Protein AF-K2F5I8-F1 (afdb_monomer_lite)

Radius of gyration: 18.88 Å; chains: 1; bounding box: 51×55×50 Å

Foldseek 3Di:
DPPCDFAKWFFLLLLLLVLVVVCVVPNCCCVPPPVNVLSVQSNLVSVQVVLVCVVPVWGKTWGADPDPDFDRIWMWTWDADPPFGGTDTDIQTEHEDEDAPPDPDPDPLVCCCVPPQVPDQAQRYEYEYEYHDPDDDPDLVVLLVVVVVVVGNYNWYWYWYAPDPVRQWIWIFTNPDDTDIGIDGSVVSLPDFDDQRIKTWDCDPTNYIDIDRDDDTDRSRDPDPPPPPPDDD

Secondary structure (DSSP, 8-state):
----PPPEEEPHHHHHHHHHHHHHHHTTHHHH-GGGHHHHHHHHHHHHHHHHHHHH----EEEE--SSSS-SEEEE--EE-TTTSSEE--EEEEEEEEEETT-S---HHHHHIIIIITT--EEEEEEEEEEESS-PPPPHHHHHHHHHHT--SEEEEEEEEESSTTS-EEEEEEEESS-EEEEEEHHHHHH-----SEEEEEE-SSSSEEEEE-SS-----------------

pLDDT: mean 84.94, std 16.34, range [39.47, 98.44]

Sequence (233 aa):
MKDNLPEVLINPYTAIRLFARVFLSVGDSVLKDRRFKVTREAWIASMFLLAIKKHTDLDWYLSQELFDGSPDFNCYTFKRNEVMGGNDKPLLKLEVFEWRKEDSETDFLKALKKIKLDKIIDPEITLVCYIRRDASIPPVIKLNEEIIKMNPRVKDVWYLGSVSPDYKIWRVAQLFPNVLAIDIDYDEILSTREEHSFVYAYRGKSAGVEYEATGKSIILTPEFEIKSGDEQS

Structure (mmCIF, N/CA/C/O backbone):
data_AF-K2F5I8-F1
#
_entry.id   AF-K2F5I8-F1
#
loop_
_atom_site.group_PDB
_atom_site.id
_atom_site.type_symbol
_atom_site.label_atom_id
_atom_site.label_alt_id
_atom_site.label_comp_id
_atom_site.label_asym_id
_atom_site.label_entity_id
_atom_site.label_seq_id
_atom_site.pdbx_PDB_ins_code
_atom_site.Cartn_x
_atom_site.Cartn_y
_atom_site.Cartn_z
_atom_site.occupancy
_atom_site.B_iso_or_equiv
_atom_site.auth_seq_id
_atom_site.auth_comp_id
_atom_site.auth_asym_id
_atom_site.auth_atom_id
_atom_site.pdbx_PDB_model_num
ATOM 1 N N . MET A 1 1 ? 33.246 8.329 -3.666 1.00 44.00 1 MET A N 1
ATOM 2 C CA . MET A 1 1 ? 32.125 7.889 -4.520 1.00 44.00 1 MET A CA 1
ATOM 3 C C . MET A 1 1 ? 31.461 6.753 -3.770 1.00 44.00 1 MET A C 1
ATOM 5 O O . MET A 1 1 ? 32.169 5.813 -3.449 1.00 44.00 1 MET A O 1
ATOM 9 N N . LYS A 1 2 ? 30.196 6.890 -3.349 1.00 43.75 2 LYS A N 1
ATOM 10 C CA . LYS A 1 2 ? 29.458 5.739 -2.808 1.00 43.75 2 LYS A CA 1
ATOM 11 C C . LYS A 1 2 ? 29.322 4.756 -3.966 1.00 43.75 2 LYS A C 1
ATOM 13 O O . LYS A 1 2 ? 28.870 5.176 -5.029 1.00 43.75 2 LYS A O 1
ATOM 18 N N . ASP A 1 3 ? 29.768 3.521 -3.785 1.00 43.56 3 ASP A N 1
ATOM 19 C CA . ASP A 1 3 ? 29.509 2.465 -4.753 1.00 43.56 3 ASP A CA 1
ATOM 20 C C . ASP A 1 3 ? 27.989 2.381 -4.930 1.00 43.56 3 ASP A C 1
ATOM 22 O O . ASP A 1 3 ? 27.264 2.038 -3.995 1.00 43.56 3 ASP A O 1
ATOM 26 N N . ASN A 1 4 ? 27.498 2.805 -6.098 1.00 56.91 4 ASN A N 1
ATOM 27 C CA . ASN A 1 4 ? 26.098 2.665 -6.482 1.00 56.91 4 ASN A CA 1
ATOM 28 C C . ASN A 1 4 ? 25.859 1.176 -6.725 1.00 56.91 4 ASN A C 1
ATOM 30 O O . ASN A 1 4 ? 25.916 0.704 -7.861 1.00 56.91 4 ASN A O 1
ATOM 34 N N . LEU A 1 5 ? 25.659 0.426 -5.643 1.00 58.62 5 LEU A N 1
ATOM 35 C CA . LEU A 1 5 ? 25.152 -0.931 -5.738 1.00 58.62 5 LEU A CA 1
ATOM 36 C C . LEU A 1 5 ? 23.826 -0.883 -6.511 1.00 58.62 5 LEU A C 1
ATOM 38 O O . LEU A 1 5 ? 23.014 0.015 -6.262 1.00 58.62 5 LEU A O 1
ATOM 42 N N . PRO A 1 6 ? 23.617 -1.797 -7.470 1.00 68.62 6 PRO A N 1
ATOM 43 C CA . PRO A 1 6 ? 22.394 -1.816 -8.252 1.00 68.62 6 PRO A CA 1
ATOM 44 C C . PRO A 1 6 ? 21.200 -2.039 -7.322 1.00 68.62 6 PRO A C 1
ATOM 46 O O . PRO A 1 6 ? 21.195 -2.949 -6.491 1.00 68.62 6 PRO A O 1
ATOM 49 N N . GLU A 1 7 ? 20.199 -1.174 -7.456 1.00 81.81 7 GLU A N 1
ATOM 50 C CA . GLU A 1 7 ? 18.968 -1.253 -6.681 1.00 81.81 7 GLU A CA 1
ATOM 51 C C . GLU A 1 7 ? 18.197 -2.522 -7.080 1.00 81.81 7 GLU A C 1
ATOM 53 O O . GLU A 1 7 ? 17.826 -2.688 -8.245 1.00 81.81 7 GLU A O 1
ATOM 58 N N . VAL A 1 8 ? 17.978 -3.420 -6.113 1.00 85.50 8 VAL A N 1
ATOM 59 C CA . VAL A 1 8 ? 17.121 -4.601 -6.278 1.00 85.50 8 VAL A CA 1
ATOM 60 C C . VAL A 1 8 ? 15.689 -4.176 -6.008 1.00 85.50 8 VAL A C 1
ATOM 62 O O . VAL A 1 8 ? 15.367 -3.770 -4.892 1.00 85.50 8 VAL A O 1
ATOM 65 N N . LEU A 1 9 ? 14.819 -4.316 -7.001 1.00 91.56 9 LEU A N 1
ATOM 66 C CA . LEU A 1 9 ? 13.396 -4.067 -6.828 1.00 91.56 9 LEU A CA 1
ATOM 67 C C . LEU A 1 9 ? 12.654 -5.388 -6.666 1.00 91.56 9 LEU A C 1
ATOM 69 O O . LEU A 1 9 ? 12.931 -6.361 -7.366 1.00 91.56 9 LEU A O 1
ATOM 73 N N . ILE A 1 10 ? 11.702 -5.416 -5.744 1.00 92.56 10 ILE A N 1
ATOM 74 C CA . ILE A 1 10 ? 10.895 -6.583 -5.404 1.00 92.56 10 ILE A CA 1
ATOM 75 C C . ILE A 1 10 ? 9.576 -6.492 -6.155 1.00 92.56 10 ILE A C 1
ATOM 77 O O . ILE A 1 10 ? 8.960 -5.430 -6.226 1.00 92.56 10 ILE A O 1
ATOM 81 N N . ASN A 1 11 ? 9.120 -7.613 -6.693 1.00 93.00 11 ASN A N 1
ATOM 82 C CA . ASN A 1 11 ? 7.782 -7.704 -7.246 1.00 93.00 11 ASN A CA 1
ATOM 83 C C . ASN A 1 11 ? 6.717 -7.799 -6.117 1.00 93.00 11 ASN A C 1
ATOM 85 O O . ASN A 1 11 ? 6.903 -8.589 -5.185 1.00 93.00 11 ASN A O 1
ATOM 89 N N . PRO A 1 12 ? 5.589 -7.066 -6.176 1.00 95.31 12 PRO A N 1
ATOM 90 C CA . PRO A 1 12 ? 4.540 -7.113 -5.156 1.00 95.31 12 PRO A CA 1
ATOM 91 C C . PRO A 1 12 ? 4.028 -8.526 -4.829 1.00 95.31 12 PRO A C 1
ATOM 93 O O . PRO A 1 12 ? 3.851 -8.869 -3.657 1.00 95.31 12 PRO A O 1
ATOM 96 N N . TYR A 1 13 ? 3.864 -9.395 -5.832 1.00 92.81 13 TYR A N 1
ATOM 97 C CA . TYR A 1 13 ? 3.438 -10.779 -5.612 1.00 92.81 13 TYR A CA 1
ATOM 98 C C . TYR A 1 13 ? 4.448 -11.562 -4.760 1.00 92.81 13 TYR A C 1
ATOM 100 O O . TYR A 1 13 ? 4.056 -12.358 -3.905 1.00 92.81 13 TYR A O 1
ATOM 108 N N . THR A 1 14 ? 5.750 -11.315 -4.937 1.00 91.12 14 THR A N 1
ATOM 109 C CA . THR A 1 14 ? 6.816 -11.934 -4.130 1.00 91.12 14 THR A CA 1
ATOM 110 C C . THR A 1 14 ? 6.680 -11.578 -2.658 1.00 91.12 14 THR A C 1
ATOM 112 O O . THR A 1 14 ? 6.725 -12.464 -1.802 1.00 91.12 14 THR A O 1
ATOM 115 N N . ALA A 1 15 ? 6.493 -10.295 -2.349 1.00 93.50 15 ALA A N 1
ATOM 116 C CA . ALA A 1 15 ? 6.346 -9.832 -0.974 1.00 93.50 15 ALA A CA 1
ATOM 117 C C . ALA A 1 15 ? 5.080 -10.404 -0.314 1.00 93.50 15 ALA A C 1
ATOM 119 O O . ALA A 1 15 ? 5.131 -10.831 0.842 1.00 93.50 15 ALA A O 1
ATOM 120 N N . ILE A 1 16 ? 3.975 -10.507 -1.062 1.00 94.25 16 ILE A N 1
ATOM 121 C CA . ILE A 1 16 ? 2.728 -11.103 -0.565 1.00 94.25 16 ILE A CA 1
ATOM 122 C C . ILE A 1 16 ? 2.897 -12.595 -0.264 1.00 94.25 16 ILE A C 1
ATOM 124 O O . ILE A 1 16 ? 2.546 -13.049 0.827 1.00 94.25 16 ILE A O 1
ATOM 128 N N . ARG A 1 17 ? 3.503 -13.360 -1.178 1.00 90.81 17 ARG A N 1
ATOM 129 C CA . ARG A 1 17 ? 3.772 -14.794 -0.965 1.00 90.81 17 ARG A CA 1
ATOM 130 C C . ARG A 1 17 ? 4.740 -15.035 0.186 1.00 90.81 17 ARG A C 1
ATOM 132 O O . ARG A 1 17 ? 4.541 -15.963 0.970 1.00 90.81 17 ARG A O 1
ATOM 139 N N . LEU A 1 18 ? 5.770 -14.198 0.318 1.00 90.00 18 LEU A N 1
ATOM 140 C CA . LEU A 1 18 ? 6.701 -14.276 1.440 1.00 90.00 18 LEU A CA 1
ATOM 141 C C . LEU A 1 18 ? 5.968 -14.055 2.765 1.00 90.00 18 LEU A C 1
ATOM 143 O O . LEU A 1 18 ? 6.151 -14.839 3.694 1.00 90.00 18 LEU A O 1
ATOM 147 N N . PHE A 1 19 ? 5.106 -1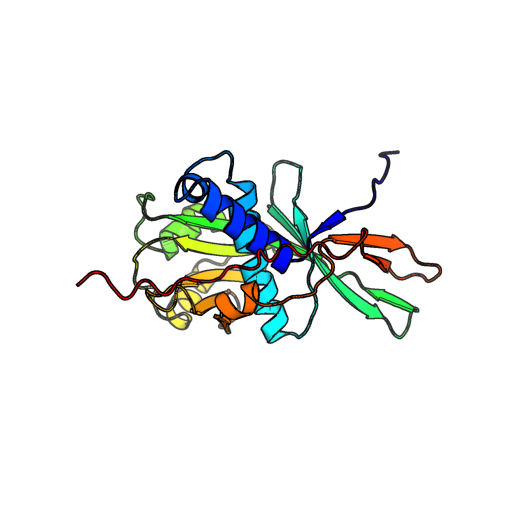3.040 2.841 1.00 93.75 19 PHE A N 1
ATOM 148 C CA . PHE A 1 19 ? 4.282 -12.805 4.022 1.00 93.75 19 PHE A CA 1
ATOM 149 C C . PHE A 1 19 ? 3.374 -14.000 4.335 1.00 93.75 19 PHE A C 1
ATOM 151 O O . PHE A 1 19 ? 3.380 -14.469 5.472 1.00 93.75 19 PHE A O 1
ATOM 158 N N . ALA A 1 20 ? 2.670 -14.552 3.339 1.00 92.19 20 ALA A N 1
ATOM 159 C CA . ALA A 1 20 ? 1.828 -15.736 3.516 1.00 92.19 20 ALA A CA 1
ATOM 160 C C . ALA A 1 20 ? 2.632 -16.936 4.052 1.00 92.19 20 ALA A C 1
ATOM 162 O O . ALA A 1 20 ? 2.229 -17.580 5.018 1.00 92.19 20 ALA A O 1
ATOM 163 N N . ARG A 1 21 ? 3.826 -17.193 3.504 1.00 90.38 21 ARG A N 1
ATOM 164 C CA . ARG A 1 21 ? 4.719 -18.259 3.982 1.00 90.38 21 ARG A CA 1
ATOM 165 C C . ARG A 1 21 ? 5.188 -18.036 5.418 1.00 90.38 21 ARG A C 1
ATOM 167 O O . ARG A 1 21 ? 5.236 -18.988 6.199 1.00 90.38 21 ARG A O 1
ATOM 174 N N . VAL A 1 22 ? 5.551 -16.805 5.773 1.00 92.56 22 VAL A N 1
ATOM 175 C CA . VAL A 1 22 ? 5.942 -16.468 7.147 1.00 92.56 22 VAL A CA 1
ATOM 176 C C . VAL A 1 22 ? 4.751 -16.669 8.079 1.00 92.56 22 VAL A C 1
ATOM 178 O O . VAL A 1 22 ? 4.908 -17.328 9.102 1.00 92.56 22 VAL A O 1
ATOM 181 N N . PHE A 1 23 ? 3.560 -16.198 7.701 1.00 92.31 23 PHE A N 1
ATOM 182 C CA . PHE A 1 23 ? 2.330 -16.403 8.466 1.00 92.31 23 PHE A CA 1
ATOM 183 C C . PHE A 1 23 ? 2.058 -17.893 8.706 1.00 92.31 23 PHE A C 1
ATOM 185 O O . PHE A 1 23 ? 1.856 -18.294 9.845 1.00 92.31 23 PHE A O 1
ATOM 192 N N . LEU A 1 24 ? 2.163 -18.741 7.681 1.00 91.06 24 LEU A N 1
ATOM 193 C CA . LEU A 1 24 ? 2.013 -20.195 7.832 1.00 91.06 24 LEU A CA 1
ATOM 194 C C . LEU A 1 24 ? 3.068 -20.824 8.758 1.00 91.06 24 LEU A C 1
ATOM 196 O O . LEU A 1 24 ? 2.813 -21.858 9.366 1.00 91.06 24 LEU A O 1
ATOM 200 N N . SER A 1 25 ? 4.250 -20.213 8.870 1.00 93.31 25 SER A N 1
ATOM 201 C CA . SER A 1 25 ? 5.364 -20.753 9.658 1.00 93.31 25 SER A CA 1
ATOM 202 C C . SER A 1 25 ? 5.331 -20.321 11.126 1.00 93.31 25 SER A C 1
ATOM 204 O O . SER A 1 25 ? 5.763 -21.078 11.991 1.00 93.31 25 SER A O 1
ATOM 206 N N . VAL A 1 26 ? 4.870 -19.098 11.421 1.00 95.06 26 VAL A N 1
ATOM 207 C CA . VAL A 1 26 ? 4.917 -18.513 12.780 1.00 95.06 26 VAL A CA 1
ATOM 208 C C . VAL A 1 26 ? 3.552 -18.071 13.326 1.00 95.06 26 VAL A C 1
ATOM 210 O O . VAL A 1 26 ? 3.472 -17.570 14.454 1.00 95.06 26 VAL A O 1
ATOM 213 N N . GLY A 1 27 ? 2.488 -18.232 12.538 1.00 93.75 27 GLY A N 1
ATOM 214 C CA . GLY A 1 27 ? 1.123 -17.818 12.852 1.00 93.75 27 GLY A CA 1
ATOM 215 C C . GLY A 1 27 ? 0.992 -16.317 13.111 1.00 93.75 27 GLY A C 1
ATOM 216 O O . GLY A 1 27 ? 1.755 -15.492 12.599 1.00 93.75 27 GLY A O 1
ATOM 217 N N . ASP A 1 28 ? 0.066 -15.969 14.005 1.00 92.62 28 ASP A N 1
ATOM 218 C CA . ASP A 1 28 ? -0.247 -14.594 14.424 1.00 92.62 28 ASP A CA 1
ATOM 219 C C . ASP A 1 28 ? 0.950 -13.798 14.963 1.00 92.62 28 ASP A C 1
ATOM 221 O O . ASP A 1 28 ? 0.894 -12.568 15.059 1.00 92.62 28 ASP A O 1
ATOM 225 N N . SER A 1 29 ? 2.055 -14.462 15.309 1.00 93.94 29 SER A N 1
ATOM 226 C CA . SER A 1 29 ? 3.289 -13.792 15.727 1.00 93.94 29 SER A CA 1
ATOM 227 C C . SER A 1 29 ? 3.793 -12.818 14.661 1.00 93.94 29 SER A C 1
ATOM 229 O O . SER A 1 29 ? 4.299 -11.749 15.011 1.00 93.94 29 SER A O 1
ATOM 231 N N . VAL A 1 30 ? 3.587 -13.124 13.370 1.00 94.25 30 VAL A N 1
ATOM 232 C CA . VAL A 1 30 ? 3.954 -12.223 12.263 1.00 94.25 30 VAL A CA 1
ATOM 233 C C . VAL A 1 30 ? 3.204 -10.894 12.331 1.00 94.25 30 VAL A C 1
ATOM 235 O O . VAL A 1 30 ? 3.732 -9.872 11.900 1.00 94.25 30 VAL A O 1
ATOM 238 N N . LEU A 1 31 ? 2.006 -10.878 12.924 1.00 92.81 31 LEU A N 1
ATOM 239 C CA . LEU A 1 31 ? 1.173 -9.687 13.071 1.00 92.81 31 LEU A CA 1
ATOM 240 C C . LEU A 1 31 ? 1.630 -8.798 14.237 1.00 92.81 31 LEU A C 1
ATOM 242 O O . LEU A 1 31 ? 1.449 -7.582 14.207 1.00 92.81 31 LEU A O 1
ATOM 246 N N . LYS A 1 32 ? 2.234 -9.373 15.278 1.00 92.38 32 LYS A N 1
ATOM 247 C CA . LYS A 1 32 ? 2.476 -8.667 16.549 1.00 92.38 32 LYS A CA 1
ATOM 248 C C . LYS A 1 32 ? 3.943 -8.324 16.778 1.00 92.38 32 LYS A C 1
ATOM 250 O O . LYS A 1 32 ? 4.252 -7.243 17.275 1.00 92.38 32 LYS A O 1
ATOM 255 N N . ASP A 1 33 ? 4.850 -9.220 16.410 1.00 94.19 33 ASP A N 1
ATOM 256 C CA . ASP A 1 33 ? 6.265 -9.082 16.741 1.00 94.19 33 ASP A CA 1
ATOM 257 C C . ASP A 1 33 ? 6.938 -7.991 15.886 1.00 94.19 33 ASP A C 1
ATOM 259 O O . ASP A 1 33 ? 6.750 -7.899 14.667 1.00 94.19 33 ASP A O 1
ATOM 263 N N . ARG A 1 34 ? 7.749 -7.144 16.531 1.00 93.12 34 ARG A N 1
ATOM 264 C CA . ARG A 1 34 ? 8.525 -6.079 15.883 1.00 93.12 34 ARG A CA 1
ATOM 265 C C . ARG A 1 34 ? 9.501 -6.627 14.840 1.00 93.12 34 ARG A C 1
ATOM 267 O O . ARG A 1 34 ? 9.760 -5.937 13.860 1.00 93.12 34 ARG A O 1
ATOM 274 N N . ARG A 1 35 ? 10.005 -7.854 15.008 1.00 94.88 35 ARG A N 1
ATOM 275 C CA . ARG A 1 35 ? 10.939 -8.488 14.059 1.00 94.88 35 ARG A CA 1
ATOM 276 C C . ARG A 1 35 ? 10.346 -8.666 12.659 1.00 94.88 35 ARG A C 1
ATOM 278 O O . ARG A 1 35 ? 11.087 -8.621 11.688 1.00 94.88 35 ARG A O 1
ATOM 285 N N . PHE A 1 36 ? 9.023 -8.796 12.549 1.00 95.31 36 PHE A N 1
ATOM 286 C CA . PHE A 1 36 ? 8.316 -8.929 11.269 1.00 95.31 36 PHE A CA 1
ATOM 287 C C . PHE A 1 36 ? 7.718 -7.610 10.761 1.00 95.31 36 PHE A C 1
ATOM 289 O O . PHE A 1 36 ? 6.925 -7.627 9.822 1.00 95.31 36 PHE A O 1
ATOM 296 N N . LYS A 1 37 ? 8.070 -6.465 11.370 1.00 93.88 37 LYS A N 1
ATOM 297 C CA . LYS A 1 37 ? 7.538 -5.144 10.992 1.00 93.88 37 LYS A CA 1
ATOM 298 C C . LYS A 1 37 ? 7.714 -4.879 9.493 1.00 93.88 37 LYS A C 1
ATOM 300 O O . LYS A 1 37 ? 6.726 -4.654 8.809 1.00 93.88 37 LYS A O 1
ATOM 305 N N . VAL A 1 38 ? 8.939 -5.021 8.989 1.00 93.94 38 VAL A N 1
ATOM 306 C CA . VAL A 1 38 ? 9.266 -4.800 7.572 1.00 93.94 38 VAL A CA 1
ATOM 307 C C . VAL A 1 38 ? 8.463 -5.721 6.653 1.00 93.94 38 VAL A C 1
ATOM 309 O O . VAL A 1 38 ? 7.939 -5.279 5.640 1.00 93.94 38 VAL A O 1
ATOM 312 N N . THR A 1 39 ? 8.313 -7.000 7.012 1.00 95.00 39 THR A N 1
ATOM 313 C CA . THR A 1 39 ? 7.532 -7.959 6.217 1.00 95.00 39 THR A CA 1
ATOM 314 C C . THR A 1 39 ? 6.056 -7.566 6.145 1.00 95.00 39 THR A C 1
ATOM 316 O O . THR A 1 39 ? 5.458 -7.662 5.077 1.00 95.00 39 THR A O 1
ATOM 319 N N . ARG A 1 40 ? 5.468 -7.091 7.254 1.00 96.25 40 ARG A N 1
ATOM 320 C CA . ARG A 1 40 ? 4.093 -6.563 7.258 1.00 96.25 40 ARG A CA 1
ATOM 321 C C . ARG A 1 40 ? 3.968 -5.328 6.382 1.00 96.25 40 ARG A C 1
ATOM 323 O O . ARG A 1 40 ? 3.056 -5.245 5.575 1.00 96.25 40 ARG A O 1
ATOM 330 N N . GLU A 1 41 ? 4.883 -4.385 6.536 1.00 96.81 41 GLU A N 1
ATOM 331 C CA . GLU A 1 41 ? 4.879 -3.125 5.796 1.00 96.81 41 GLU A CA 1
ATOM 332 C C . GLU A 1 41 ? 5.046 -3.359 4.287 1.00 96.81 41 GLU A C 1
ATOM 334 O O . GLU A 1 41 ? 4.287 -2.803 3.495 1.00 96.81 41 GLU A O 1
ATOM 339 N N . ALA A 1 42 ? 5.924 -4.285 3.891 1.00 97.00 42 ALA A N 1
ATOM 340 C CA . ALA A 1 42 ? 6.087 -4.704 2.501 1.00 97.00 42 ALA A CA 1
ATOM 341 C C . ALA A 1 42 ? 4.832 -5.398 1.948 1.00 97.00 42 ALA A C 1
ATOM 343 O O . ALA A 1 42 ? 4.481 -5.192 0.786 1.00 97.00 42 ALA A O 1
ATOM 344 N N . TRP A 1 43 ? 4.126 -6.188 2.766 1.00 97.19 43 TRP A N 1
ATOM 345 C CA . TRP A 1 43 ? 2.840 -6.779 2.386 1.00 97.19 43 TRP A CA 1
ATOM 346 C C . TRP A 1 43 ? 1.771 -5.702 2.149 1.00 97.19 43 TRP A C 1
ATOM 348 O O . TRP A 1 43 ? 1.119 -5.728 1.107 1.00 97.19 43 TRP A O 1
ATOM 358 N N . ILE A 1 44 ? 1.648 -4.708 3.041 1.00 97.94 44 ILE A N 1
ATOM 359 C CA . ILE A 1 44 ? 0.709 -3.578 2.881 1.00 97.94 44 ILE A CA 1
ATOM 360 C C . ILE A 1 44 ? 1.017 -2.813 1.589 1.00 97.94 44 ILE A C 1
ATOM 362 O O . ILE A 1 44 ? 0.118 -2.572 0.781 1.00 97.94 44 ILE A O 1
ATOM 366 N N . ALA A 1 45 ? 2.292 -2.470 1.379 1.00 98.31 45 ALA A N 1
ATOM 367 C CA . ALA A 1 45 ? 2.754 -1.782 0.181 1.00 98.31 45 ALA A CA 1
ATOM 368 C C . ALA A 1 45 ? 2.406 -2.566 -1.090 1.00 98.31 45 ALA A C 1
ATOM 370 O O . ALA A 1 45 ? 1.877 -2.013 -2.050 1.00 98.31 45 ALA A O 1
ATOM 371 N N . SER A 1 46 ? 2.637 -3.875 -1.072 1.00 97.75 46 SER A N 1
ATOM 372 C CA . SER A 1 46 ? 2.403 -4.743 -2.224 1.00 97.75 46 SER A CA 1
ATOM 373 C C . SER A 1 46 ? 0.923 -4.902 -2.553 1.00 97.75 46 SER A C 1
ATOM 375 O O . SER A 1 46 ? 0.551 -4.810 -3.719 1.00 97.75 46 SER A O 1
ATOM 377 N N . MET A 1 47 ? 0.065 -5.068 -1.543 1.00 97.94 47 MET A N 1
ATOM 378 C CA . MET A 1 47 ? -1.391 -5.104 -1.728 1.00 97.94 47 MET A CA 1
ATOM 379 C C . MET A 1 47 ? -1.900 -3.814 -2.381 1.00 97.94 47 MET A C 1
ATOM 381 O O . MET A 1 47 ? -2.700 -3.855 -3.316 1.00 97.94 47 MET A O 1
ATOM 385 N N . PHE A 1 48 ? -1.388 -2.666 -1.934 1.00 98.44 48 PHE A N 1
ATOM 386 C CA . PHE A 1 48 ? -1.691 -1.375 -2.542 1.00 98.44 48 PHE A CA 1
ATOM 387 C C . PHE A 1 48 ? -1.218 -1.295 -4.003 1.00 98.44 48 PHE A C 1
ATOM 389 O O . PHE A 1 48 ? -2.010 -0.952 -4.880 1.00 98.44 48 PHE A O 1
ATOM 396 N N . LEU A 1 49 ? 0.032 -1.667 -4.297 1.00 98.06 49 LEU A N 1
ATOM 397 C CA . LEU A 1 49 ? 0.569 -1.629 -5.663 1.00 98.06 49 LEU A CA 1
ATOM 398 C C . LEU A 1 49 ? -0.192 -2.549 -6.627 1.00 98.06 49 LEU A C 1
ATOM 400 O O . LEU A 1 49 ? -0.407 -2.166 -7.775 1.00 98.06 49 LEU A O 1
ATOM 404 N N . LEU A 1 50 ? -0.656 -3.718 -6.175 1.00 97.00 50 LEU A N 1
ATOM 405 C CA . LEU A 1 50 ? -1.492 -4.603 -6.994 1.00 97.00 50 LEU A CA 1
ATOM 406 C C . LEU A 1 50 ? -2.876 -4.016 -7.276 1.00 97.00 50 LEU A C 1
ATOM 408 O O . LEU A 1 50 ? -3.379 -4.151 -8.392 1.00 97.00 50 LEU A O 1
ATOM 412 N N . ALA A 1 51 ? -3.474 -3.307 -6.316 1.00 97.56 51 ALA A N 1
ATOM 413 C CA . ALA A 1 51 ? -4.697 -2.555 -6.580 1.00 97.56 51 ALA A CA 1
ATOM 414 C C . ALA A 1 51 ? -4.460 -1.462 -7.638 1.00 97.56 51 ALA A C 1
ATOM 416 O O . ALA A 1 51 ? -5.230 -1.346 -8.592 1.00 97.56 51 ALA A O 1
ATOM 417 N N . ILE A 1 52 ? -3.355 -0.714 -7.543 1.00 97.25 52 ILE A N 1
ATOM 418 C CA . ILE A 1 52 ? -2.994 0.290 -8.554 1.00 97.25 52 ILE A CA 1
ATOM 419 C C . ILE A 1 52 ? -2.719 -0.355 -9.919 1.00 97.25 52 ILE A C 1
ATOM 421 O O . ILE A 1 52 ? -3.188 0.175 -10.927 1.00 97.25 52 ILE A O 1
ATOM 425 N N . LYS A 1 53 ? -2.035 -1.506 -9.982 1.00 95.50 53 LYS A N 1
ATOM 426 C CA . LYS A 1 53 ? -1.863 -2.283 -11.222 1.00 95.50 53 LYS A CA 1
ATOM 427 C C . LYS A 1 53 ? -3.219 -2.629 -11.832 1.00 95.50 53 LYS A C 1
ATOM 429 O O . LYS A 1 53 ? -3.438 -2.332 -12.997 1.00 95.50 53 LYS A O 1
ATOM 434 N N . LYS A 1 54 ? -4.167 -3.145 -11.045 1.00 95.44 54 LYS A N 1
ATOM 435 C CA . LYS A 1 54 ? -5.526 -3.459 -11.521 1.00 95.44 54 LYS A CA 1
ATOM 436 C C . LYS A 1 54 ? -6.255 -2.243 -12.109 1.00 95.44 54 LYS A C 1
ATOM 438 O O . LYS A 1 54 ? -7.050 -2.397 -13.029 1.00 95.44 54 LYS A O 1
ATOM 443 N N . HIS A 1 55 ? -6.000 -1.043 -11.588 1.00 96.19 55 HIS A N 1
ATOM 444 C CA . HIS A 1 55 ? -6.615 0.191 -12.085 1.00 96.19 55 HIS A CA 1
ATOM 445 C C . HIS A 1 55 ? -5.894 0.807 -13.296 1.00 96.19 55 HIS A C 1
ATOM 447 O O . HIS A 1 55 ? -6.541 1.425 -14.138 1.00 96.19 55 HIS A O 1
ATOM 453 N N . THR A 1 56 ? -4.568 0.678 -13.372 1.00 95.25 56 THR A N 1
ATOM 454 C CA . THR A 1 56 ? -3.723 1.418 -14.331 1.00 95.25 56 THR A CA 1
ATOM 455 C C . THR A 1 56 ? -3.066 0.551 -15.400 1.00 95.25 56 THR A C 1
ATOM 457 O O . THR A 1 56 ? -2.504 1.097 -16.343 1.00 95.25 56 THR A O 1
ATOM 460 N N . ASP A 1 57 ? -3.116 -0.770 -15.237 1.00 93.88 57 ASP A N 1
ATOM 461 C CA . ASP A 1 57 ? -2.408 -1.783 -16.028 1.00 93.88 57 ASP A CA 1
ATOM 462 C C . ASP A 1 57 ? -0.877 -1.610 -16.064 1.00 93.88 57 ASP A C 1
ATOM 464 O O . ASP A 1 57 ? -0.186 -2.059 -16.973 1.00 93.88 57 ASP A O 1
ATOM 468 N N . LEU A 1 58 ? -0.315 -0.937 -15.056 1.00 92.62 58 LEU A N 1
ATOM 469 C CA . LEU A 1 58 ? 1.126 -0.727 -14.936 1.00 92.62 58 LEU A CA 1
ATOM 470 C C . LEU A 1 58 ? 1.748 -1.737 -13.981 1.00 92.62 58 LEU A C 1
ATOM 472 O O . LEU A 1 58 ? 1.250 -1.940 -12.873 1.00 92.62 58 LEU A O 1
ATOM 476 N N . ASP A 1 59 ? 2.885 -2.302 -14.379 1.00 92.75 59 ASP A N 1
ATOM 477 C CA . ASP A 1 59 ? 3.718 -3.094 -13.482 1.00 92.75 59 ASP A CA 1
ATOM 478 C C . ASP A 1 59 ? 4.441 -2.195 -12.485 1.00 92.75 59 ASP A C 1
ATOM 480 O O . ASP A 1 59 ? 4.994 -1.147 -12.844 1.00 92.75 59 ASP A O 1
ATOM 484 N N . TRP A 1 60 ? 4.450 -2.635 -11.231 1.00 95.12 60 TRP A N 1
ATOM 485 C CA . TRP A 1 60 ? 5.069 -1.933 -10.118 1.00 95.12 60 TRP A CA 1
ATOM 486 C C . TRP A 1 60 ? 6.065 -2.833 -9.412 1.00 95.12 60 TRP A C 1
ATOM 488 O O . TRP A 1 60 ? 5.849 -4.033 -9.274 1.00 95.12 60 TRP A O 1
ATOM 498 N N . TYR A 1 61 ? 7.129 -2.221 -8.911 1.00 95.38 61 TYR A N 1
ATOM 499 C CA . TYR A 1 61 ? 8.149 -2.872 -8.106 1.00 95.38 61 TYR A CA 1
ATOM 500 C C . TYR A 1 61 ? 8.489 -1.982 -6.915 1.00 95.38 61 TYR A C 1
ATOM 502 O O . TYR A 1 61 ? 8.406 -0.759 -7.022 1.00 95.38 61 TYR A O 1
ATOM 510 N N . LEU A 1 62 ? 8.872 -2.573 -5.787 1.00 95.31 62 LEU A N 1
ATOM 511 C CA . LEU A 1 62 ? 9.140 -1.848 -4.545 1.00 95.31 62 LEU A CA 1
ATOM 512 C C . LEU A 1 62 ? 10.554 -2.105 -4.022 1.00 95.31 62 LEU A C 1
ATOM 514 O O . LEU A 1 62 ? 11.086 -3.207 -4.136 1.00 95.31 62 LEU A O 1
ATOM 518 N N . SER A 1 63 ? 11.138 -1.080 -3.417 1.00 95.00 63 SER A N 1
ATOM 519 C CA . SER A 1 63 ? 12.408 -1.111 -2.698 1.00 95.00 63 SER A CA 1
ATOM 520 C C . SER A 1 63 ? 12.191 -0.503 -1.319 1.00 95.00 63 SER A C 1
ATOM 522 O O . SER A 1 63 ? 11.502 0.511 -1.192 1.00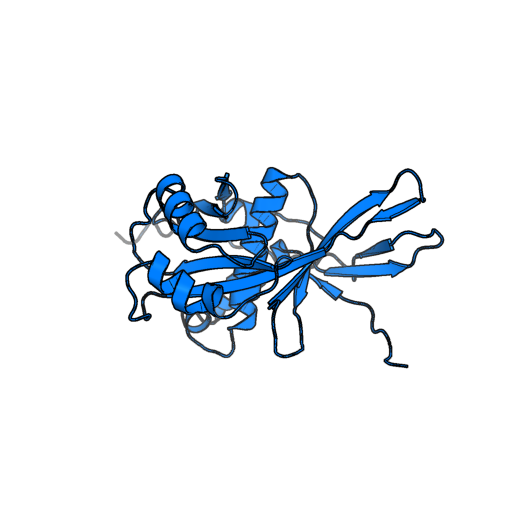 95.00 63 SER A O 1
ATOM 524 N N . GLN A 1 64 ? 12.731 -1.137 -0.282 1.00 93.12 64 GLN A N 1
ATOM 525 C CA . GLN A 1 64 ? 12.647 -0.607 1.074 1.00 93.12 64 GLN A CA 1
ATOM 526 C C . GLN A 1 64 ? 13.672 0.515 1.252 1.00 93.12 64 GLN A C 1
ATOM 528 O O . GLN A 1 64 ? 14.845 0.335 0.921 1.00 93.12 64 GLN A O 1
ATOM 533 N N . GLU A 1 65 ? 13.253 1.636 1.834 1.00 91.19 65 GLU A N 1
ATOM 534 C CA . GLU A 1 65 ? 14.195 2.665 2.265 1.00 91.19 65 GLU A CA 1
ATOM 535 C C . GLU A 1 65 ? 14.945 2.183 3.517 1.00 91.19 65 GLU A C 1
ATOM 537 O O . GLU A 1 65 ? 14.345 1.787 4.518 1.00 91.19 65 GLU A O 1
ATOM 542 N N . LEU A 1 66 ? 16.279 2.147 3.441 1.00 83.69 66 LEU A N 1
ATOM 543 C CA . LEU A 1 66 ? 17.121 1.611 4.520 1.00 83.69 66 LEU A CA 1
ATOM 544 C C . LEU A 1 66 ? 17.500 2.674 5.552 1.00 83.69 66 LEU A C 1
ATOM 546 O O . LEU A 1 66 ? 17.954 2.334 6.646 1.00 83.69 66 LEU A O 1
ATOM 550 N N . PHE A 1 67 ? 17.365 3.951 5.199 1.00 83.00 67 PHE A N 1
ATOM 551 C CA . PHE A 1 67 ? 17.633 5.053 6.112 1.00 83.00 67 PHE A CA 1
ATOM 552 C C . PHE A 1 67 ? 16.393 5.362 6.956 1.00 83.00 67 PHE A C 1
ATOM 554 O O . PHE A 1 67 ? 15.277 5.372 6.448 1.00 83.00 67 PHE A O 1
ATOM 561 N N . ASP A 1 68 ? 16.597 5.642 8.247 1.00 75.44 68 ASP A N 1
ATOM 562 C CA . ASP A 1 68 ? 15.512 6.057 9.141 1.00 75.44 68 ASP A CA 1
ATOM 563 C C . ASP A 1 68 ? 14.860 7.347 8.611 1.00 75.44 68 ASP A C 1
ATOM 565 O O . ASP A 1 68 ? 15.498 8.402 8.549 1.00 75.44 68 ASP A O 1
ATOM 569 N N . GLY A 1 69 ? 13.582 7.267 8.239 1.00 82.75 69 GLY A N 1
ATOM 5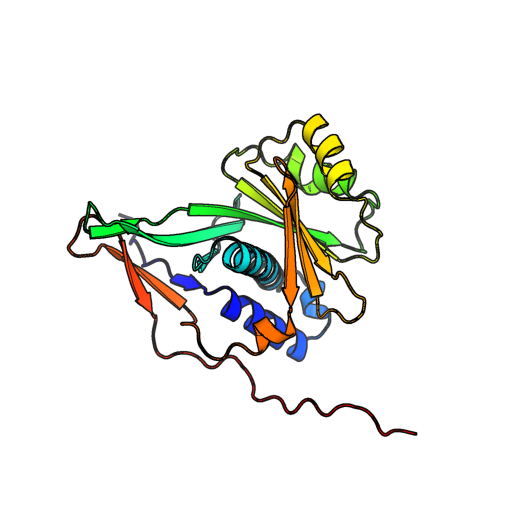70 C CA . GLY A 1 69 ? 12.825 8.392 7.700 1.00 82.75 69 GLY A CA 1
ATOM 571 C C . GLY A 1 69 ? 11.601 7.951 6.903 1.00 82.75 69 GLY A C 1
ATOM 572 O O . GLY A 1 69 ? 11.250 6.777 6.896 1.00 82.75 69 GLY A O 1
ATOM 573 N N . SER A 1 70 ? 10.964 8.922 6.250 1.00 86.75 70 SER A N 1
ATOM 574 C CA . SER A 1 70 ? 9.906 8.690 5.265 1.00 86.75 70 SER A CA 1
ATOM 575 C C . SER A 1 70 ? 10.461 8.942 3.857 1.00 86.75 70 SER A C 1
ATOM 577 O O . SER A 1 70 ? 11.226 9.900 3.682 1.00 86.75 70 SER A O 1
ATOM 579 N N . PRO A 1 71 ? 10.069 8.157 2.838 1.00 93.62 71 PRO A N 1
ATOM 580 C CA . PRO A 1 71 ? 9.065 7.084 2.873 1.00 93.62 71 PRO A CA 1
ATOM 581 C C . PRO A 1 71 ? 9.606 5.746 3.404 1.00 93.62 71 PRO A C 1
ATOM 583 O O . PRO A 1 71 ? 10.808 5.513 3.367 1.00 93.62 71 PRO A O 1
ATOM 586 N N . ASP A 1 72 ? 8.713 4.830 3.791 1.00 94.81 72 ASP A N 1
ATOM 587 C CA . ASP A 1 72 ? 9.072 3.431 4.078 1.00 94.81 72 ASP A CA 1
ATOM 588 C C . ASP A 1 72 ? 9.528 2.675 2.805 1.00 94.81 72 ASP A C 1
ATOM 590 O O . ASP A 1 72 ? 10.425 1.827 2.857 1.00 94.81 72 ASP A O 1
ATOM 594 N N . PHE A 1 73 ? 8.916 2.973 1.647 1.00 96.81 73 PHE A N 1
ATOM 595 C CA . PHE A 1 73 ? 9.234 2.337 0.362 1.00 96.81 73 PHE A CA 1
ATOM 596 C C . PHE A 1 73 ? 9.315 3.328 -0.799 1.00 96.81 73 PHE A C 1
ATOM 598 O O . PHE A 1 73 ? 8.478 4.220 -0.955 1.00 96.81 73 PHE A O 1
ATOM 605 N N . ASN A 1 74 ? 10.264 3.075 -1.697 1.00 96.38 74 ASN A N 1
ATOM 606 C CA . ASN A 1 74 ? 10.301 3.655 -3.032 1.00 96.38 74 ASN A CA 1
ATOM 607 C C . ASN A 1 74 ? 9.729 2.642 -4.027 1.00 96.38 74 ASN A C 1
ATOM 609 O O . ASN A 1 74 ? 10.221 1.518 -4.139 1.00 96.38 74 ASN A O 1
ATOM 613 N N . CYS A 1 75 ? 8.675 3.030 -4.739 1.00 96.75 75 CYS A N 1
ATOM 614 C CA . CYS A 1 75 ? 7.982 2.168 -5.689 1.00 96.75 75 CYS A CA 1
ATOM 615 C C . CYS A 1 75 ? 8.148 2.712 -7.106 1.00 96.75 75 CYS A C 1
ATOM 617 O O . CYS A 1 75 ? 8.000 3.910 -7.340 1.00 96.75 75 CYS A O 1
ATOM 619 N N . TYR A 1 76 ? 8.427 1.837 -8.062 1.00 95.62 76 TYR A N 1
ATOM 620 C CA . TYR A 1 76 ? 8.733 2.219 -9.432 1.00 95.62 76 TYR A CA 1
ATOM 621 C C . 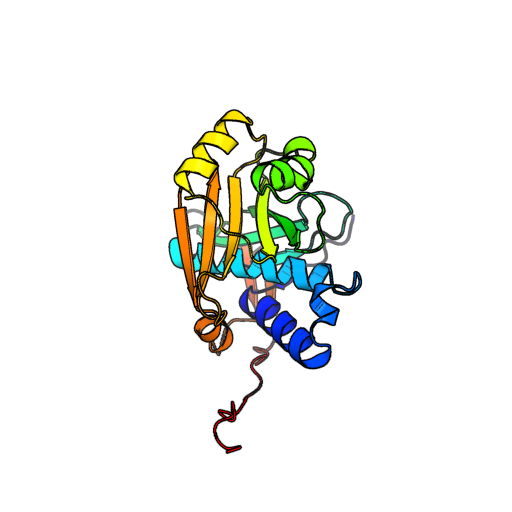TYR A 1 76 ? 7.882 1.453 -10.428 1.00 95.62 76 TYR A C 1
ATOM 623 O O . TYR A 1 76 ? 7.610 0.268 -10.249 1.00 95.62 76 TYR A O 1
ATOM 631 N N . THR A 1 77 ? 7.532 2.134 -11.511 1.00 93.75 77 THR A N 1
ATOM 632 C CA . THR A 1 77 ? 7.029 1.520 -12.740 1.00 93.75 77 THR A CA 1
ATOM 633 C C . THR A 1 77 ? 8.005 1.816 -13.875 1.00 93.75 77 THR A C 1
ATOM 635 O O . THR A 1 77 ? 8.799 2.754 -13.778 1.00 93.75 77 THR A O 1
ATOM 638 N N . PHE A 1 78 ? 7.963 1.027 -14.943 1.00 90.19 78 PHE A N 1
ATOM 639 C CA . PHE A 1 78 ? 8.804 1.218 -16.121 1.00 90.19 78 PHE A CA 1
ATOM 640 C C . PHE A 1 78 ? 7.905 1.440 -17.329 1.00 90.19 78 PHE A C 1
ATOM 642 O O . PHE A 1 78 ? 7.263 0.514 -17.816 1.00 90.19 78 PHE A O 1
ATOM 649 N N . LYS A 1 79 ? 7.831 2.688 -17.795 1.00 88.44 79 LYS A N 1
ATOM 650 C CA . LYS A 1 79 ? 7.015 3.056 -18.956 1.00 88.44 79 LYS A CA 1
ATOM 651 C C . LYS A 1 79 ? 7.914 3.272 -20.151 1.00 88.44 79 LYS A C 1
ATOM 653 O O . LYS A 1 79 ? 8.821 4.094 -20.081 1.00 88.44 79 LYS A O 1
ATOM 658 N N . ARG A 1 80 ? 7.658 2.577 -21.255 1.00 83.94 80 ARG A N 1
ATOM 659 C CA . ARG A 1 80 ? 8.451 2.757 -22.471 1.00 83.94 80 ARG A CA 1
ATOM 660 C C . ARG A 1 80 ? 8.365 4.206 -22.954 1.00 83.94 80 ARG A C 1
ATOM 662 O O . ARG A 1 80 ? 7.273 4.723 -23.171 1.00 83.94 80 ARG A O 1
ATOM 669 N N . ASN A 1 81 ? 9.519 4.838 -23.149 1.00 83.12 81 ASN A N 1
ATOM 670 C CA . ASN A 1 81 ? 9.617 6.177 -23.714 1.00 83.12 81 ASN A CA 1
ATOM 671 C C . ASN A 1 81 ? 9.878 6.058 -25.221 1.00 83.12 81 ASN A C 1
ATOM 673 O O . ASN A 1 81 ? 10.994 5.763 -25.656 1.00 83.12 81 ASN A O 1
ATOM 677 N N . GLU A 1 82 ? 8.833 6.255 -26.027 1.00 83.94 82 GLU A N 1
ATOM 678 C CA . GLU A 1 82 ? 8.908 6.099 -27.487 1.00 83.94 82 GLU A CA 1
ATOM 679 C C . GLU A 1 82 ? 9.800 7.150 -28.165 1.00 83.94 82 GLU A C 1
ATOM 681 O O . GLU A 1 82 ? 10.335 6.892 -29.240 1.00 83.94 82 GLU A O 1
ATOM 686 N N . VAL A 1 83 ? 10.003 8.310 -27.530 1.00 78.81 83 VAL A N 1
ATOM 687 C CA . VAL A 1 83 ? 10.761 9.434 -28.102 1.00 78.81 83 VAL A CA 1
ATOM 688 C C . VAL A 1 83 ? 12.264 9.283 -27.860 1.00 78.81 83 VAL A C 1
ATOM 690 O O . VAL A 1 83 ? 13.061 9.519 -28.764 1.00 78.81 83 VAL A O 1
ATOM 693 N N . MET A 1 84 ? 12.669 8.900 -26.646 1.00 71.06 84 MET A N 1
ATOM 694 C CA . MET A 1 84 ? 14.085 8.837 -26.246 1.00 71.06 84 MET A CA 1
ATOM 695 C C . MET A 1 84 ? 14.705 7.436 -26.363 1.00 71.06 84 MET A C 1
ATOM 697 O O . MET A 1 84 ? 15.931 7.301 -26.304 1.00 71.06 84 MET A O 1
ATOM 701 N N . GLY A 1 85 ? 13.875 6.398 -26.514 1.00 73.88 85 GLY A N 1
ATOM 702 C CA . GLY A 1 85 ? 14.283 5.007 -26.321 1.00 73.88 85 GLY A CA 1
ATOM 703 C C . GLY A 1 85 ? 14.505 4.662 -24.838 1.00 73.88 85 GLY A C 1
ATOM 704 O O . GLY A 1 85 ? 14.877 5.511 -24.026 1.00 73.88 85 GLY A O 1
ATOM 705 N N . GLY A 1 86 ? 14.280 3.397 -24.472 1.00 79.25 86 GLY A N 1
ATOM 706 C CA . GLY A 1 86 ? 14.327 2.919 -23.082 1.00 79.25 86 GLY A CA 1
ATOM 707 C C . GLY A 1 86 ? 13.017 3.152 -22.317 1.00 79.25 86 GLY A C 1
ATOM 708 O O . GLY A 1 86 ? 11.960 3.312 -22.932 1.00 79.25 86 GLY A O 1
ATOM 709 N N . ASN A 1 87 ? 13.080 3.149 -20.980 1.00 81.88 87 ASN A N 1
ATOM 710 C CA . ASN A 1 87 ? 11.921 3.386 -20.116 1.00 81.88 87 ASN A CA 1
ATOM 711 C C . ASN A 1 87 ? 12.105 4.615 -19.216 1.00 81.88 87 ASN A C 1
ATOM 713 O O . ASN A 1 87 ? 13.184 4.837 -18.657 1.00 81.88 87 ASN A O 1
ATOM 717 N N . ASP A 1 88 ? 11.018 5.358 -19.024 1.00 86.56 88 ASP A N 1
ATOM 718 C CA . ASP A 1 88 ? 10.839 6.251 -17.889 1.00 86.56 88 ASP A CA 1
ATOM 719 C C . ASP A 1 88 ? 10.671 5.404 -16.622 1.00 86.56 88 ASP A C 1
ATOM 721 O O . ASP A 1 88 ? 9.980 4.380 -16.633 1.00 86.56 88 ASP A O 1
ATOM 725 N N . LYS A 1 89 ? 11.258 5.866 -15.512 1.00 89.44 89 LYS A N 1
ATOM 726 C CA . LYS A 1 89 ? 11.152 5.240 -14.185 1.00 89.44 89 LYS A CA 1
ATOM 727 C C . LYS A 1 89 ? 10.404 6.168 -13.209 1.00 89.44 89 LYS A C 1
ATOM 729 O O . LYS A 1 89 ? 11.051 6.766 -12.346 1.00 89.44 89 LYS A O 1
ATOM 734 N N . PRO A 1 90 ? 9.074 6.373 -13.348 1.00 93.38 90 PRO A N 1
ATOM 735 C CA . PRO A 1 90 ? 8.310 7.148 -12.375 1.00 93.38 90 PRO A CA 1
ATOM 736 C C . PRO A 1 90 ? 8.444 6.565 -10.966 1.00 93.38 90 PRO A C 1
ATOM 738 O O . PRO A 1 90 ? 8.331 5.352 -10.783 1.00 93.38 90 PRO A O 1
ATOM 741 N N . LEU A 1 91 ? 8.662 7.445 -9.989 1.00 95.38 91 LEU A N 1
ATOM 742 C CA . LEU A 1 91 ? 8.756 7.113 -8.569 1.00 95.38 91 LEU A CA 1
ATOM 743 C C . LEU A 1 91 ? 7.432 7.418 -7.861 1.00 95.38 91 LEU A C 1
ATOM 745 O O . LEU A 1 91 ? 6.853 8.490 -8.028 1.00 95.38 91 LEU A O 1
ATOM 749 N N . LEU A 1 92 ? 7.008 6.488 -7.016 1.00 97.19 92 LEU A N 1
ATOM 750 C CA . LEU A 1 92 ? 5.961 6.650 -6.022 1.00 97.19 92 LEU A CA 1
ATOM 751 C C . LEU A 1 92 ? 6.569 6.408 -4.637 1.00 97.19 92 LEU A C 1
ATOM 753 O O . LEU A 1 92 ? 7.031 5.306 -4.343 1.00 97.19 92 LEU A O 1
ATOM 757 N N . LYS A 1 93 ? 6.580 7.442 -3.795 1.00 97.44 93 LYS A N 1
ATOM 758 C CA . LYS A 1 93 ? 7.043 7.347 -2.409 1.00 97.44 93 LYS A CA 1
ATOM 759 C C . LYS A 1 93 ? 5.897 6.880 -1.525 1.00 97.44 93 LYS A C 1
ATOM 761 O O . LYS A 1 93 ? 4.864 7.548 -1.465 1.00 97.44 93 LYS A O 1
ATOM 766 N N . LEU A 1 94 ? 6.080 5.757 -0.845 1.00 97.81 94 LEU A N 1
ATOM 767 C CA . LEU A 1 94 ? 5.028 5.114 -0.077 1.00 97.81 94 LEU A CA 1
ATOM 768 C C . LEU A 1 94 ? 5.377 5.058 1.402 1.00 97.81 94 LEU A C 1
ATOM 770 O O . LEU A 1 94 ? 6.386 4.481 1.795 1.00 97.81 94 LEU A O 1
ATOM 774 N N . GLU A 1 95 ? 4.489 5.596 2.219 1.00 97.31 95 GLU A N 1
ATOM 775 C CA . GLU A 1 95 ? 4.541 5.452 3.662 1.00 97.31 95 GLU A CA 1
ATOM 776 C C . GLU A 1 95 ? 3.354 4.604 4.119 1.00 97.31 95 GLU A C 1
ATOM 778 O O . GLU A 1 95 ? 2.191 4.907 3.829 1.00 97.31 95 GLU A O 1
ATOM 783 N N . VAL A 1 96 ? 3.642 3.546 4.866 1.00 96.75 96 VAL A N 1
ATOM 784 C CA . VAL A 1 96 ? 2.646 2.577 5.309 1.00 96.75 96 VAL A CA 1
ATOM 785 C C . VAL A 1 96 ? 2.520 2.581 6.827 1.00 96.75 96 VAL A C 1
ATOM 787 O O . VAL A 1 96 ? 3.430 2.929 7.580 1.00 96.75 96 VAL A O 1
ATOM 790 N N . PHE A 1 97 ? 1.341 2.225 7.318 1.00 95.38 97 PHE A N 1
ATOM 791 C CA . PHE A 1 97 ? 1.125 2.008 8.743 1.00 95.38 97 PHE A CA 1
ATOM 792 C C . PHE A 1 97 ? -0.099 1.147 8.994 1.00 95.38 97 PHE A C 1
ATOM 794 O O . PHE A 1 97 ? -0.936 0.942 8.122 1.00 95.38 97 PHE A O 1
ATOM 801 N N . GLU A 1 98 ? -0.212 0.664 10.223 1.00 95.31 98 GLU A N 1
ATOM 802 C CA . GLU A 1 98 ? -1.336 -0.144 10.672 1.00 95.31 98 GLU A CA 1
ATOM 803 C C . GLU A 1 98 ? -2.181 0.659 11.665 1.00 95.31 98 GLU A C 1
ATOM 805 O O . GLU A 1 98 ? -1.634 1.313 12.553 1.00 95.31 98 GLU A O 1
ATOM 810 N N . TRP A 1 99 ? -3.504 0.560 11.546 1.00 94.88 99 TRP A N 1
ATOM 811 C CA . TRP A 1 99 ? -4.440 0.909 12.609 1.00 94.88 99 TRP A CA 1
ATOM 812 C C . TRP A 1 99 ? -4.959 -0.380 13.239 1.00 94.88 99 TRP A C 1
ATOM 814 O O . TRP A 1 99 ? -5.747 -1.120 12.642 1.00 94.88 99 TRP A O 1
ATOM 824 N N . ARG A 1 100 ? -4.442 -0.693 14.424 1.00 92.88 100 ARG A N 1
ATOM 825 C CA . ARG A 1 100 ? -4.540 -2.015 15.036 1.00 92.88 100 ARG A CA 1
ATOM 826 C C . ARG A 1 100 ? -5.654 -2.072 16.075 1.00 92.88 100 ARG A C 1
ATOM 828 O O . ARG A 1 100 ? -6.022 -1.067 16.678 1.00 92.88 100 ARG A O 1
ATOM 835 N N . LYS A 1 101 ? -6.152 -3.280 16.343 1.00 90.56 101 LYS A N 1
ATOM 836 C CA . LYS A 1 101 ? -7.109 -3.549 17.429 1.00 90.56 101 LYS A CA 1
ATOM 837 C C . LYS A 1 101 ? -6.568 -3.158 18.807 1.00 90.56 101 LYS A C 1
ATOM 839 O O . LYS A 1 101 ? -7.350 -2.812 19.684 1.00 90.56 101 LYS A O 1
ATOM 844 N N . GLU A 1 102 ? -5.251 -3.215 18.992 1.00 89.88 102 GLU A N 1
ATOM 845 C CA . GLU A 1 102 ? -4.584 -2.845 20.241 1.00 89.88 102 GLU A CA 1
ATOM 846 C C . GLU A 1 102 ? -4.449 -1.322 20.447 1.00 89.88 102 GLU A C 1
ATOM 848 O O . GLU A 1 102 ? -4.104 -0.889 21.548 1.00 89.88 102 GLU A O 1
ATOM 853 N N . ASP A 1 103 ? -4.715 -0.502 19.424 1.00 89.62 103 ASP A N 1
ATOM 854 C CA . ASP A 1 103 ? -4.604 0.952 19.537 1.00 89.62 103 ASP A CA 1
ATOM 855 C C . ASP A 1 103 ? -5.760 1.536 20.361 1.00 89.62 103 ASP A C 1
ATOM 857 O O . ASP A 1 103 ? -6.935 1.237 20.139 1.00 89.62 103 ASP A O 1
ATOM 861 N N . SER A 1 104 ? -5.431 2.442 21.287 1.00 90.75 104 SER A N 1
ATOM 862 C CA . SER A 1 104 ? -6.419 3.077 22.171 1.00 90.75 104 SER A CA 1
ATOM 863 C C . SER A 1 104 ? -7.400 3.993 21.433 1.00 90.75 104 SER A C 1
ATOM 865 O O . SER A 1 104 ? -8.485 4.268 21.934 1.00 90.75 104 SER A O 1
ATOM 867 N N . GLU A 1 105 ? -6.998 4.525 20.275 1.00 92.69 1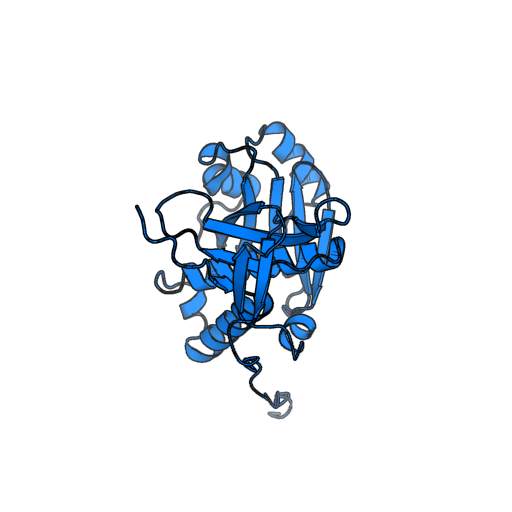05 GLU A N 1
ATOM 868 C CA . GLU A 1 105 ? -7.845 5.392 19.459 1.00 92.69 105 GLU A CA 1
ATOM 869 C C . GLU A 1 105 ? -8.768 4.540 18.584 1.00 92.69 105 GLU A C 1
ATOM 871 O O . GLU A 1 105 ? -8.324 3.738 17.755 1.00 92.69 105 GLU A O 1
ATOM 876 N N . THR A 1 106 ? -10.071 4.703 18.799 1.00 90.56 106 THR A N 1
ATOM 877 C CA . THR A 1 106 ? -11.118 3.916 18.133 1.00 90.56 106 THR A CA 1
ATOM 878 C C . THR A 1 106 ? -11.767 4.646 16.969 1.00 90.56 106 THR A C 1
ATOM 880 O O . THR A 1 106 ? -12.418 4.007 16.146 1.00 90.56 106 THR A O 1
ATOM 883 N N . ASP A 1 107 ? -11.528 5.950 16.852 1.00 92.88 107 ASP A N 1
ATOM 884 C CA . ASP A 1 107 ? -11.920 6.748 15.702 1.00 92.88 107 ASP A CA 1
ATOM 885 C C . ASP A 1 107 ? -10.817 6.714 14.632 1.00 92.88 107 ASP A C 1
ATOM 887 O O . ASP A 1 107 ? -9.673 7.109 14.874 1.00 92.88 107 ASP A O 1
ATOM 891 N N . PHE A 1 108 ? -11.165 6.241 13.434 1.00 93.44 108 PHE A N 1
ATOM 892 C CA . PHE A 1 108 ? -10.226 6.105 12.320 1.00 93.44 108 PHE A CA 1
ATOM 893 C C . PHE A 1 108 ? -9.561 7.432 11.936 1.00 93.44 108 PHE A C 1
ATOM 895 O O . PHE A 1 108 ? -8.353 7.479 11.713 1.00 93.44 108 PHE A O 1
ATOM 902 N N . LEU A 1 109 ? -10.333 8.517 11.873 1.00 93.88 109 LEU A N 1
ATOM 903 C CA . LEU A 1 109 ? -9.848 9.825 11.445 1.00 93.88 109 LEU A CA 1
ATOM 904 C C . LEU A 1 109 ? -8.898 10.423 12.483 1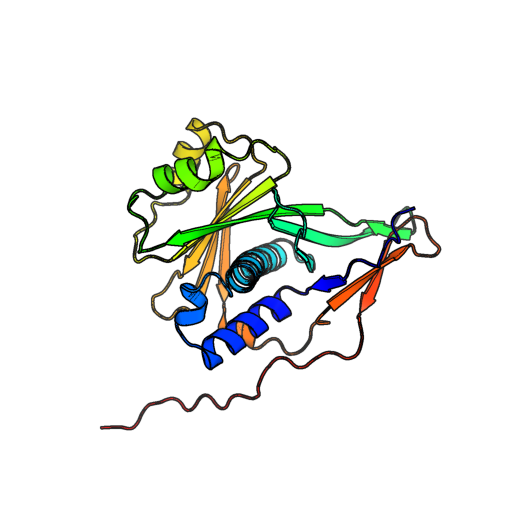.00 93.88 109 LEU A C 1
ATOM 906 O O . LEU A 1 109 ? -7.844 10.957 12.129 1.00 93.88 109 LEU A O 1
ATOM 910 N N . LYS A 1 110 ? -9.217 10.274 13.773 1.00 93.31 110 LYS A N 1
ATOM 911 C CA . LYS A 1 110 ? -8.307 10.665 14.859 1.00 93.31 110 LYS A CA 1
ATOM 912 C C . LYS A 1 110 ? -7.031 9.830 14.852 1.00 93.31 110 LYS A C 1
ATOM 914 O O . LYS A 1 110 ? -5.949 10.388 15.042 1.00 93.31 110 LYS A O 1
ATOM 919 N N . ALA A 1 111 ? -7.134 8.523 14.600 1.00 92.12 111 ALA A N 1
ATOM 920 C CA . ALA A 1 111 ? -5.977 7.640 14.496 1.00 92.12 111 ALA A CA 1
ATOM 921 C C . ALA A 1 111 ? -5.078 8.041 13.317 1.00 92.12 111 ALA A C 1
ATOM 923 O O . ALA A 1 111 ? -3.892 8.291 13.518 1.00 92.12 111 ALA A O 1
ATOM 924 N N . LEU A 1 112 ? -5.640 8.200 12.117 1.00 93.19 112 LEU A N 1
ATOM 925 C CA . LEU A 1 112 ? -4.934 8.663 10.919 1.00 93.19 112 LEU A CA 1
ATOM 926 C C . LEU A 1 112 ? -4.198 9.987 11.176 1.00 93.19 112 LEU A C 1
ATOM 928 O O . LEU A 1 112 ? -3.002 10.107 10.882 1.00 93.19 112 LEU A O 1
ATOM 932 N N . LYS A 1 113 ? -4.889 10.955 11.792 1.00 92.81 113 LYS A N 1
ATOM 933 C CA . LYS A 1 113 ? -4.311 12.257 12.122 1.00 92.81 113 LYS A CA 1
ATOM 934 C C . LYS A 1 113 ? -3.130 12.144 13.089 1.00 92.81 113 LYS A C 1
ATOM 936 O O . LYS A 1 113 ? -2.033 12.613 12.789 1.00 92.81 113 LYS A O 1
ATOM 941 N N . LYS A 1 114 ? -3.336 11.447 14.211 1.00 87.62 114 LYS A N 1
ATOM 942 C CA . LYS A 1 114 ? -2.338 11.247 15.275 1.00 87.62 114 LYS A CA 1
ATOM 943 C C . LYS A 1 114 ? -1.128 10.430 14.815 1.00 87.62 114 LYS A C 1
ATOM 945 O O . LYS A 1 114 ? -0.005 10.667 15.270 1.00 87.62 114 LYS A O 1
ATOM 950 N N . ILE A 1 115 ? -1.345 9.411 13.983 1.00 84.25 115 ILE A N 1
ATOM 951 C CA . ILE A 1 115 ? -0.289 8.475 13.596 1.00 84.25 115 ILE A CA 1
ATOM 952 C C . ILE A 1 115 ? 0.600 9.100 12.523 1.00 84.25 115 ILE A C 1
ATOM 954 O O . ILE A 1 115 ? 1.820 9.054 12.715 1.00 84.25 115 ILE A O 1
ATOM 958 N N . LYS A 1 116 ? 0.024 9.690 11.461 1.00 87.75 116 LYS A N 1
ATOM 959 C CA . LYS A 1 116 ? 0.787 10.145 10.285 1.00 87.75 116 LYS A CA 1
ATOM 960 C C . LYS A 1 116 ? 0.519 11.578 9.819 1.00 87.75 116 LYS A C 1
ATOM 962 O O . LYS A 1 116 ? 1.503 12.266 9.563 1.00 87.75 116 LYS A O 1
ATOM 967 N N . LEU A 1 117 ? -0.734 12.046 9.702 1.00 87.31 117 LEU A N 1
ATOM 968 C CA . LEU A 1 117 ? -0.992 13.330 9.009 1.00 87.31 117 LEU A CA 1
ATOM 969 C C . LEU A 1 117 ? -0.332 14.537 9.685 1.00 87.31 117 LEU A C 1
ATOM 971 O O . LEU A 1 117 ? 0.141 15.426 8.988 1.00 87.31 117 LEU A O 1
ATOM 975 N N . ASP A 1 118 ? -0.254 14.561 11.017 1.00 86.44 118 ASP A N 1
ATOM 976 C CA . ASP A 1 118 ? 0.403 15.663 11.736 1.00 86.44 118 ASP A CA 1
ATOM 977 C C . ASP A 1 118 ? 1.943 15.537 11.756 1.00 86.44 118 ASP A C 1
ATOM 979 O O . ASP A 1 118 ? 2.634 16.465 12.175 1.00 86.44 118 ASP A O 1
ATOM 983 N N . LYS A 1 119 ? 2.499 14.391 11.337 1.00 88.44 119 LYS A N 1
ATOM 984 C CA . LYS A 1 119 ? 3.942 14.094 11.413 1.00 88.44 119 LYS A CA 1
ATOM 985 C C . LYS A 1 119 ? 4.652 14.174 10.069 1.00 88.44 119 LYS A C 1
ATOM 987 O O . LYS A 1 119 ? 5.831 14.514 10.038 1.00 88.44 119 LYS A O 1
ATOM 992 N N . ILE A 1 120 ? 3.962 13.830 8.984 1.00 87.50 120 ILE A N 1
ATOM 993 C CA . ILE A 1 120 ? 4.539 13.769 7.642 1.00 87.50 120 ILE A CA 1
ATOM 994 C C . ILE A 1 120 ? 4.072 14.977 6.846 1.00 87.50 120 ILE A C 1
ATOM 996 O O . ILE A 1 120 ? 2.880 15.191 6.641 1.00 87.50 120 ILE A O 1
ATOM 1000 N N . ILE A 1 121 ? 5.046 15.767 6.404 1.00 88.25 121 ILE A N 1
ATOM 1001 C CA . ILE A 1 121 ? 4.846 16.977 5.612 1.00 88.25 121 ILE A CA 1
ATOM 1002 C C . ILE A 1 121 ? 5.708 16.829 4.354 1.00 88.25 121 ILE A C 1
ATOM 1004 O O . ILE A 1 121 ? 6.789 17.406 4.263 1.00 88.25 121 ILE A O 1
ATOM 1008 N N . ASP A 1 122 ? 5.249 16.003 3.416 1.00 93.94 122 ASP A N 1
ATOM 1009 C CA . ASP A 1 122 ? 5.874 15.816 2.103 1.00 93.94 122 ASP A CA 1
ATOM 1010 C C . ASP A 1 122 ? 4.766 15.609 1.050 1.00 93.94 122 ASP A C 1
ATOM 1012 O O . ASP A 1 122 ? 4.122 14.554 1.049 1.00 93.94 122 ASP A O 1
ATOM 1016 N N . PRO A 1 123 ? 4.528 16.589 0.153 1.00 95.81 123 PRO A N 1
ATOM 1017 C CA . PRO A 1 123 ? 3.474 16.515 -0.859 1.00 95.81 123 PRO A CA 1
ATOM 1018 C C . PRO A 1 123 ? 3.711 15.434 -1.923 1.00 95.81 123 PRO A C 1
ATOM 1020 O O . PRO A 1 123 ? 2.818 15.197 -2.729 1.00 95.81 123 PRO A O 1
ATOM 1023 N N . GLU A 1 124 ? 4.868 14.764 -1.926 1.00 96.56 124 GLU A N 1
ATOM 1024 C CA . GLU A 1 124 ? 5.179 13.657 -2.837 1.00 96.56 124 GLU A CA 1
ATOM 1025 C C . GLU A 1 124 ? 4.900 12.272 -2.226 1.00 96.56 124 GLU A C 1
ATOM 1027 O O . GLU A 1 124 ? 5.005 11.263 -2.929 1.00 96.56 124 GLU A O 1
ATOM 1032 N N . ILE A 1 125 ? 4.557 12.196 -0.933 1.00 97.06 125 ILE A N 1
ATOM 1033 C CA . ILE A 1 125 ? 4.318 10.929 -0.225 1.00 97.06 125 ILE A CA 1
ATOM 1034 C C . ILE A 1 125 ? 2.854 10.502 -0.314 1.00 97.06 125 ILE A C 1
ATOM 1036 O O . ILE A 1 125 ? 1.945 11.274 -0.011 1.00 97.06 125 ILE A O 1
ATOM 1040 N N . THR A 1 126 ? 2.649 9.230 -0.649 1.00 98.12 126 THR A N 1
ATOM 1041 C CA . THR A 1 126 ? 1.380 8.508 -0.522 1.00 98.12 126 THR A CA 1
ATOM 1042 C C . THR A 1 126 ? 1.312 7.801 0.826 1.00 98.12 126 THR A C 1
ATOM 1044 O O . THR A 1 126 ? 2.206 7.023 1.161 1.00 98.12 126 THR A O 1
ATOM 1047 N N . LEU A 1 127 ? 0.238 8.029 1.587 1.00 98.00 127 LEU A N 1
ATOM 1048 C CA . LEU A 1 127 ? -0.018 7.315 2.841 1.00 98.00 127 LEU A CA 1
ATOM 1049 C C . LEU A 1 127 ? -0.966 6.139 2.625 1.00 98.00 127 LEU A C 1
ATOM 1051 O O . LEU A 1 127 ? -2.059 6.326 2.095 1.00 98.00 127 LEU A O 1
ATOM 1055 N N . VAL A 1 128 ? -0.607 4.955 3.126 1.00 98.19 128 VAL A N 1
ATOM 1056 C CA . VAL A 1 128 ? -1.482 3.771 3.116 1.00 98.19 128 VAL A CA 1
ATOM 1057 C C . VAL A 1 128 ? -1.671 3.229 4.528 1.00 98.19 128 VAL A C 1
ATOM 1059 O O . VAL A 1 128 ? -0.729 2.777 5.181 1.00 98.19 128 VAL A O 1
ATOM 1062 N N . CYS A 1 129 ? -2.918 3.241 4.993 1.00 97.50 129 CYS A N 1
ATOM 1063 C CA . CYS A 1 129 ? -3.308 2.668 6.274 1.00 97.50 129 CYS A CA 1
ATOM 1064 C C . CYS A 1 129 ? -3.870 1.256 6.102 1.00 97.50 129 CYS A C 1
ATOM 1066 O O . CYS A 1 129 ? -4.921 1.083 5.493 1.00 97.50 129 CYS A O 1
ATOM 1068 N N . TYR A 1 130 ? -3.248 0.247 6.702 1.00 96.62 130 TYR A N 1
ATOM 1069 C CA . TYR A 1 130 ? -3.887 -1.052 6.875 1.00 96.62 130 TYR A CA 1
ATOM 1070 C C . TYR A 1 130 ? -4.784 -1.053 8.119 1.00 96.62 130 TYR A C 1
ATOM 1072 O O . TYR A 1 130 ? -4.316 -0.900 9.249 1.00 96.62 130 TYR A O 1
ATOM 1080 N N . ILE A 1 131 ? -6.081 -1.260 7.908 1.00 94.94 131 ILE A N 1
ATOM 1081 C CA . ILE A 1 131 ? -7.093 -1.374 8.955 1.00 94.94 131 ILE A CA 1
ATOM 1082 C C . ILE A 1 131 ? -7.109 -2.813 9.473 1.00 94.94 131 ILE A C 1
ATOM 1084 O O . ILE A 1 131 ? -7.695 -3.707 8.863 1.00 94.94 131 ILE A O 1
ATOM 1088 N N . ARG A 1 132 ? -6.486 -3.033 10.633 1.00 92.06 132 ARG A N 1
ATOM 1089 C CA . ARG A 1 132 ? -6.382 -4.343 11.287 1.00 92.06 132 ARG A CA 1
ATOM 1090 C C . ARG A 1 132 ? -7.202 -4.382 12.571 1.00 92.06 132 ARG A C 1
ATOM 1092 O O . ARG A 1 132 ? -6.672 -4.548 13.677 1.00 92.06 132 ARG A O 1
ATOM 1099 N N . ARG A 1 133 ? -8.507 -4.182 12.420 1.00 90.56 133 ARG A N 1
ATOM 1100 C CA . ARG A 1 133 ? -9.478 -4.217 13.514 1.00 90.56 133 ARG A CA 1
ATOM 1101 C C . ARG A 1 133 ? -10.885 -4.458 12.991 1.00 90.56 133 ARG A C 1
ATOM 1103 O O . ARG A 1 133 ? -11.220 -4.043 11.886 1.00 90.56 133 ARG A O 1
ATOM 1110 N N . ASP A 1 134 ? -11.715 -5.024 13.855 1.00 85.88 134 ASP A N 1
ATOM 1111 C CA . ASP A 1 134 ? -13.142 -5.220 13.611 1.00 85.88 134 ASP A CA 1
ATOM 1112 C C . ASP A 1 134 ? -13.867 -3.880 13.825 1.00 85.88 134 ASP A C 1
ATOM 1114 O O . ASP A 1 134 ? -14.417 -3.609 14.893 1.00 85.88 134 ASP A O 1
ATOM 1118 N N . ALA A 1 135 ? -13.775 -2.977 12.849 1.00 83.94 135 ALA A N 1
ATOM 1119 C CA . ALA A 1 135 ? -14.428 -1.673 12.894 1.00 83.94 135 ALA A CA 1
ATOM 1120 C C . ALA A 1 135 ? -15.201 -1.409 11.607 1.00 83.94 135 ALA A C 1
ATOM 1122 O O . ALA A 1 135 ? -14.698 -1.622 10.507 1.00 83.94 135 ALA A O 1
ATOM 1123 N N . SER A 1 136 ? -16.417 -0.887 11.758 1.00 84.62 136 SER A N 1
ATOM 1124 C CA . SER A 1 136 ? -17.162 -0.348 10.626 1.00 84.62 136 SER A CA 1
ATOM 1125 C C . SER A 1 136 ? -16.507 0.954 10.179 1.00 84.62 136 SER A C 1
ATOM 1127 O O . SER A 1 136 ? -16.374 1.895 10.965 1.00 84.62 136 SER A O 1
ATOM 1129 N N . ILE A 1 137 ? -16.074 0.991 8.922 1.00 87.81 137 ILE A N 1
ATOM 1130 C CA . ILE A 1 137 ? -15.472 2.175 8.319 1.00 87.81 137 ILE A CA 1
ATOM 1131 C C . ILE A 1 137 ? -16.586 3.012 7.690 1.00 87.81 137 ILE A C 1
ATOM 1133 O O . ILE A 1 137 ? -17.382 2.474 6.914 1.00 87.81 137 ILE A O 1
ATOM 1137 N N . PRO A 1 138 ? -16.679 4.319 8.006 1.00 89.44 138 PRO A N 1
ATOM 1138 C CA . PRO A 1 138 ? -17.644 5.190 7.354 1.00 89.44 138 PRO A CA 1
ATOM 1139 C C . PRO A 1 138 ? -17.485 5.168 5.825 1.00 89.44 138 PRO A C 1
ATOM 1141 O O . PRO A 1 138 ? -16.387 4.919 5.322 1.00 89.44 138 PRO A O 1
ATOM 1144 N N . PRO A 1 139 ? -18.548 5.480 5.061 1.00 92.31 139 PRO A N 1
ATOM 1145 C CA . PRO A 1 139 ? -18.453 5.593 3.610 1.00 92.31 139 PRO A CA 1
ATOM 1146 C C . PRO A 1 139 ? -17.300 6.507 3.181 1.00 92.31 139 PRO A C 1
ATOM 1148 O O . PRO A 1 139 ? -17.133 7.593 3.737 1.00 92.31 139 PRO A O 1
ATOM 1151 N N . VAL A 1 140 ? -16.551 6.087 2.157 1.00 93.69 140 VAL A N 1
ATOM 1152 C CA . VAL A 1 140 ? -15.330 6.768 1.682 1.00 93.69 140 VAL A CA 1
ATOM 1153 C C . VAL A 1 140 ? -15.566 8.253 1.393 1.00 93.69 140 VAL A C 1
ATOM 1155 O O . VAL A 1 140 ? -14.730 9.078 1.739 1.00 93.69 140 VAL A O 1
ATOM 1158 N N . ILE A 1 141 ? -16.736 8.604 0.850 1.00 95.12 141 ILE A N 1
ATOM 1159 C CA . ILE A 1 141 ? -17.132 9.993 0.571 1.00 95.12 141 ILE A CA 1
ATOM 1160 C C . ILE A 1 141 ? -17.127 10.844 1.850 1.00 95.12 141 ILE A C 1
ATOM 1162 O O . ILE A 1 141 ? -16.541 11.920 1.868 1.00 95.12 141 ILE A O 1
ATOM 1166 N N . LYS A 1 142 ? -17.700 10.337 2.950 1.00 95.56 142 LYS A N 1
ATOM 1167 C CA . LYS A 1 142 ? -17.716 11.058 4.234 1.00 95.56 142 LYS A CA 1
ATOM 1168 C C . LYS A 1 142 ? -16.309 11.215 4.808 1.00 95.56 142 LYS A C 1
ATOM 1170 O O . LYS A 1 142 ? -15.983 12.252 5.371 1.00 95.56 142 LYS A O 1
ATOM 1175 N N . LEU A 1 143 ? -15.470 10.185 4.670 1.00 95.50 143 LEU A N 1
ATOM 1176 C CA . LEU A 1 143 ? -14.075 10.254 5.114 1.00 95.50 143 LEU A CA 1
ATOM 1177 C C . LEU A 1 143 ? -13.274 11.276 4.301 1.00 95.50 143 LEU A C 1
ATOM 1179 O O . LEU A 1 143 ? -12.501 12.026 4.887 1.00 95.50 143 LEU A O 1
ATOM 1183 N N . ASN A 1 144 ? -13.482 11.334 2.985 1.00 97.06 144 ASN A N 1
ATOM 1184 C CA . ASN A 1 144 ? -12.841 12.305 2.102 1.00 97.06 144 ASN A CA 1
ATOM 1185 C C . ASN A 1 144 ? -13.195 13.746 2.489 1.00 97.06 144 ASN A C 1
ATOM 1187 O O . ASN A 1 144 ? -12.291 14.559 2.669 1.00 97.06 144 ASN A O 1
ATOM 1191 N N . GLU A 1 145 ? -14.478 14.041 2.714 1.00 97.12 145 GLU A N 1
ATOM 1192 C CA . GLU A 1 145 ? -14.932 15.364 3.162 1.00 97.12 145 GLU A CA 1
ATOM 1193 C C . GLU A 1 145 ? -14.253 15.804 4.468 1.00 97.12 145 GLU A C 1
ATOM 1195 O O . GLU A 1 145 ? -13.822 16.951 4.591 1.00 97.12 145 GLU A O 1
ATOM 1200 N N . GLU A 1 146 ? -14.127 14.900 5.442 1.00 96.75 146 GLU A N 1
ATOM 1201 C CA . GLU A 1 146 ? -13.459 15.200 6.710 1.00 96.75 146 GLU A CA 1
ATOM 1202 C C . GLU A 1 146 ? -11.943 15.344 6.554 1.00 96.75 146 GLU A C 1
ATOM 1204 O O . GLU A 1 146 ? -11.351 16.253 7.133 1.00 96.75 146 GLU A O 1
ATOM 1209 N N . ILE A 1 147 ? -11.301 14.500 5.743 1.00 96.12 147 ILE A N 1
ATOM 1210 C CA . ILE A 1 147 ? -9.853 14.561 5.511 1.00 96.12 147 ILE A CA 1
ATOM 1211 C C . ILE A 1 147 ? -9.471 15.838 4.762 1.00 96.12 147 ILE A C 1
ATOM 1213 O O . ILE A 1 147 ? -8.483 16.466 5.131 1.00 96.12 147 ILE A O 1
ATOM 1217 N N . ILE A 1 148 ? -10.266 16.291 3.787 1.00 96.50 148 ILE A N 1
ATOM 1218 C CA . ILE A 1 148 ? -10.039 17.569 3.092 1.00 96.50 148 ILE A CA 1
ATOM 1219 C C . ILE A 1 148 ? -9.999 18.733 4.093 1.00 96.50 148 ILE A C 1
ATOM 1221 O O . ILE A 1 148 ? -9.113 19.585 4.009 1.00 96.50 148 ILE A O 1
ATOM 1225 N N . LYS A 1 149 ? -10.894 18.747 5.092 1.00 96.19 149 LYS A N 1
ATOM 1226 C CA . LYS A 1 149 ? -10.911 19.780 6.148 1.00 96.19 149 LYS A CA 1
ATOM 1227 C C . LYS A 1 149 ? -9.648 19.768 7.012 1.00 96.19 149 LYS A C 1
ATOM 1229 O O . LYS A 1 149 ? -9.308 20.792 7.600 1.00 96.19 149 LYS A O 1
ATOM 1234 N N . MET A 1 150 ? -8.942 18.639 7.091 1.00 95.19 150 MET A N 1
ATOM 1235 C CA . MET A 1 150 ? -7.665 18.536 7.806 1.00 95.19 150 MET A CA 1
ATOM 1236 C C . MET A 1 150 ? -6.492 19.147 7.033 1.00 95.19 150 MET A C 1
ATOM 1238 O O . MET A 1 150 ? -5.427 19.314 7.621 1.00 95.19 150 MET A O 1
ATOM 1242 N N . ASN A 1 151 ? -6.684 19.494 5.755 1.00 94.69 151 ASN A N 1
ATOM 1243 C CA . ASN A 1 151 ? -5.660 20.023 4.856 1.00 94.69 151 ASN A CA 1
ATOM 1244 C C . ASN A 1 151 ? -4.360 19.179 4.858 1.00 94.69 151 ASN A C 1
ATOM 1246 O O . ASN A 1 151 ? -3.309 19.668 5.295 1.00 94.69 151 ASN A O 1
ATOM 1250 N N . PRO A 1 152 ? -4.421 17.902 4.420 1.00 94.88 152 PRO A N 1
ATOM 1251 C CA . PRO A 1 152 ? -3.273 17.002 4.416 1.00 94.88 152 PRO A CA 1
ATOM 1252 C C . PRO A 1 152 ? -2.119 17.581 3.596 1.00 94.88 152 PRO A C 1
ATOM 1254 O O . PRO A 1 152 ? -2.323 18.088 2.497 1.00 94.88 152 PRO A O 1
ATOM 1257 N N . ARG A 1 153 ? -0.889 17.470 4.108 1.00 95.62 153 ARG A N 1
ATOM 1258 C CA . ARG A 1 153 ? 0.334 17.914 3.412 1.00 95.62 153 ARG A CA 1
ATOM 1259 C C . ARG A 1 153 ? 1.084 16.748 2.769 1.00 95.62 153 ARG A C 1
ATOM 1261 O O . ARG A 1 153 ? 2.307 16.675 2.833 1.00 95.62 153 ARG A O 1
ATOM 1268 N N . VAL A 1 154 ? 0.312 15.828 2.207 1.00 96.94 154 VAL A N 1
ATOM 1269 C CA . VAL A 1 154 ? 0.758 14.611 1.526 1.00 96.94 154 VAL A CA 1
ATOM 1270 C C . VAL A 1 154 ? 0.071 14.519 0.170 1.00 96.94 154 VAL A C 1
ATOM 1272 O O . VAL A 1 154 ? -0.935 15.197 -0.048 1.00 96.94 154 VAL A O 1
ATOM 1275 N N . LYS A 1 155 ? 0.595 13.692 -0.735 1.00 97.38 155 LYS A N 1
ATOM 1276 C CA . LYS A 1 155 ? 0.062 13.534 -2.092 1.00 97.38 155 LYS A CA 1
ATOM 1277 C C . LYS A 1 155 ? -1.364 12.995 -2.082 1.00 97.38 155 LYS A C 1
ATOM 1279 O O . LYS A 1 155 ? -2.272 13.575 -2.672 1.00 97.38 155 LYS A O 1
ATOM 1284 N N . ASP A 1 156 ? -1.537 11.857 -1.423 1.00 97.38 156 ASP A N 1
ATOM 1285 C CA . ASP A 1 156 ? -2.795 11.137 -1.308 1.00 97.38 156 ASP A CA 1
ATOM 1286 C C . ASP A 1 156 ? -2.805 10.256 -0.047 1.00 97.38 156 ASP A C 1
ATOM 1288 O O . ASP A 1 156 ? -1.780 9.993 0.590 1.00 97.38 156 ASP A O 1
ATOM 1292 N N . VAL A 1 157 ? -4.009 9.858 0.361 1.00 98.06 157 VAL A N 1
ATOM 1293 C CA . VAL A 1 157 ? -4.243 9.021 1.541 1.00 98.06 157 VAL A CA 1
ATOM 1294 C C . VAL A 1 157 ? -5.147 7.875 1.143 1.00 98.06 157 VAL A C 1
ATOM 1296 O O . VAL A 1 157 ? -6.194 8.095 0.537 1.00 98.06 157 VAL A O 1
ATOM 1299 N N . TRP A 1 158 ? -4.767 6.667 1.530 1.00 98.31 158 TRP A N 1
ATOM 1300 C CA . TRP A 1 158 ? -5.461 5.432 1.209 1.00 98.31 158 TRP A CA 1
ATOM 1301 C C . TRP A 1 158 ? -5.650 4.570 2.452 1.00 98.31 158 TRP A C 1
ATOM 1303 O O . TRP A 1 158 ? -4.895 4.674 3.425 1.00 98.31 158 TRP A O 1
ATOM 1313 N N . TYR A 1 159 ? -6.627 3.669 2.402 1.00 96.88 159 TYR A N 1
ATOM 1314 C CA . TYR A 1 159 ? -6.688 2.537 3.318 1.00 96.88 159 TYR A CA 1
ATOM 1315 C C . TYR A 1 159 ? -6.766 1.204 2.580 1.00 96.88 159 TYR A C 1
ATOM 1317 O O . TYR A 1 159 ? -7.239 1.132 1.448 1.00 96.88 159 TYR A O 1
ATOM 1325 N N . LEU A 1 160 ? -6.331 0.158 3.273 1.00 96.44 160 LEU A N 1
ATOM 1326 C CA . LEU A 1 160 ? -6.462 -1.251 2.930 1.00 96.44 160 LEU A CA 1
ATOM 1327 C C . LEU A 1 160 ? -7.252 -1.946 4.047 1.00 96.44 160 LEU A C 1
ATOM 1329 O O . LEU A 1 160 ? -6.934 -1.770 5.224 1.00 96.44 160 LEU A O 1
ATOM 1333 N N . GLY A 1 161 ? -8.252 -2.751 3.701 1.00 94.69 161 GLY A N 1
ATOM 1334 C CA . GLY A 1 161 ? -8.996 -3.563 4.668 1.00 94.69 161 GLY A CA 1
ATOM 1335 C C . GLY A 1 161 ? -9.793 -4.684 4.006 1.00 94.69 161 GLY A C 1
ATOM 1336 O O . GLY A 1 161 ? -10.047 -4.636 2.805 1.00 94.69 161 GLY A O 1
ATOM 1337 N N . SER A 1 162 ? -10.184 -5.697 4.780 1.00 91.44 162 SER A N 1
ATOM 1338 C CA . SER A 1 162 ? -11.029 -6.791 4.281 1.00 91.44 162 SER A CA 1
ATOM 1339 C C . SER A 1 162 ? -12.473 -6.318 4.088 1.00 91.44 162 SER A C 1
ATOM 1341 O O . SER A 1 162 ? -13.013 -5.628 4.954 1.00 91.44 162 SER A O 1
ATOM 1343 N N . VAL A 1 163 ? -13.108 -6.688 2.972 1.00 87.25 163 VAL A N 1
ATOM 1344 C CA . VAL A 1 163 ? -14.533 -6.401 2.703 1.00 87.25 163 VAL A CA 1
ATOM 1345 C C . VAL A 1 163 ? -15.432 -7.448 3.348 1.00 87.25 163 VAL A C 1
ATOM 1347 O O . VAL A 1 163 ? -16.542 -7.141 3.784 1.00 87.25 163 VAL A O 1
ATOM 1350 N N . SER A 1 164 ? -14.948 -8.685 3.413 1.00 77.94 164 SER A N 1
ATOM 1351 C CA . SER A 1 164 ? -15.685 -9.842 3.904 1.00 77.94 164 SER A CA 1
ATOM 1352 C C . SER A 1 164 ? -14.942 -10.544 5.052 1.00 77.94 164 SER A C 1
ATOM 1354 O O . SER A 1 164 ? -13.714 -10.453 5.152 1.00 77.94 164 SER A O 1
ATOM 1356 N N . PRO A 1 165 ? -15.660 -11.255 5.942 1.00 72.00 165 PRO A N 1
ATOM 1357 C CA . PRO A 1 165 ? -15.042 -12.029 7.023 1.00 72.00 165 PRO A CA 1
ATOM 1358 C C . PRO A 1 165 ? -14.199 -13.218 6.548 1.00 72.00 165 PRO A C 1
ATOM 1360 O O . PRO A 1 165 ? -13.400 -13.731 7.320 1.00 72.00 165 PRO A O 1
ATOM 1363 N N . ASP A 1 166 ? -14.384 -13.677 5.307 1.00 74.62 166 ASP A N 1
ATOM 1364 C CA . ASP A 1 166 ? -13.633 -14.794 4.721 1.00 74.62 166 ASP A CA 1
ATOM 1365 C C . ASP A 1 166 ? -12.269 -14.378 4.136 1.00 74.62 166 ASP A C 1
ATOM 1367 O O . ASP A 1 166 ? -11.552 -15.221 3.606 1.00 74.62 166 ASP A O 1
ATOM 1371 N N . TYR A 1 167 ? -11.888 -13.098 4.265 1.00 68.00 167 TYR A N 1
ATOM 1372 C CA . TYR A 1 167 ? -10.584 -12.530 3.885 1.00 68.00 167 TYR A CA 1
ATOM 1373 C C . TYR A 1 167 ? -10.178 -12.689 2.414 1.00 68.00 167 TYR A C 1
ATOM 1375 O O . TYR A 1 167 ? -9.010 -12.477 2.076 1.00 68.00 167 TYR A O 1
ATOM 1383 N N . LYS A 1 168 ? -11.121 -13.019 1.528 1.00 87.38 168 LYS A N 1
ATOM 1384 C CA . LYS A 1 168 ? -10.829 -13.181 0.098 1.00 87.38 168 LYS A CA 1
ATOM 1385 C C . LYS A 1 168 ? -10.759 -11.849 -0.618 1.00 87.38 168 LYS A C 1
ATOM 1387 O O . LYS A 1 168 ? -9.822 -11.597 -1.366 1.00 87.38 168 LYS A O 1
ATOM 1392 N N . ILE A 1 169 ? -11.726 -10.976 -0.351 1.00 92.69 169 ILE A N 1
ATOM 1393 C CA . ILE A 1 169 ? -11.815 -9.681 -1.015 1.00 92.69 169 ILE A CA 1
ATOM 1394 C C . ILE A 1 169 ? -11.275 -8.590 -0.103 1.00 92.69 169 ILE A C 1
ATOM 1396 O O . ILE A 1 169 ? -11.813 -8.309 0.972 1.00 92.69 169 ILE A O 1
ATOM 1400 N N . TRP A 1 170 ? -10.230 -7.933 -0.584 1.00 94.50 170 TRP A N 1
ATOM 1401 C CA . TRP A 1 170 ? -9.618 -6.785 0.058 1.00 94.50 170 TRP A CA 1
ATOM 1402 C C . TRP A 1 170 ? -9.965 -5.523 -0.709 1.00 94.50 170 TRP A C 1
ATOM 1404 O O . TRP A 1 170 ? -9.901 -5.494 -1.935 1.00 94.50 170 TRP A O 1
ATOM 1414 N N . ARG A 1 171 ? -10.292 -4.461 0.020 1.00 95.69 171 ARG A N 1
ATOM 1415 C CA . ARG A 1 171 ? -10.547 -3.141 -0.541 1.00 95.69 171 ARG A CA 1
ATOM 1416 C C . ARG A 1 171 ? -9.379 -2.224 -0.266 1.00 95.69 171 ARG A C 1
ATOM 1418 O O . ARG A 1 171 ? -8.995 -2.022 0.886 1.00 95.69 171 ARG A O 1
ATOM 1425 N N . VAL A 1 172 ? -8.881 -1.629 -1.338 1.00 97.50 172 VAL A N 1
ATOM 1426 C CA . VAL A 1 172 ? -7.945 -0.513 -1.323 1.00 97.50 172 VAL A CA 1
ATOM 1427 C C . VAL A 1 172 ? -8.707 0.724 -1.770 1.00 97.50 172 VAL A C 1
ATOM 1429 O O . VAL A 1 172 ? -9.195 0.775 -2.897 1.00 97.50 172 VAL A O 1
ATOM 1432 N N . ALA A 1 173 ? -8.854 1.713 -0.893 1.00 97.62 173 ALA A N 1
ATOM 1433 C CA . ALA A 1 173 ? -9.643 2.900 -1.195 1.00 97.62 173 ALA A CA 1
ATOM 1434 C C . ALA A 1 173 ? -8.885 4.193 -0.919 1.00 97.62 173 ALA A C 1
ATOM 1436 O O . ALA A 1 173 ? -8.295 4.373 0.147 1.00 97.62 173 ALA A O 1
ATOM 1437 N N . GLN A 1 174 ? -8.948 5.100 -1.887 1.00 98.06 174 GLN A N 1
ATOM 1438 C CA . GLN A 1 174 ? -8.438 6.452 -1.797 1.00 98.06 174 GLN A CA 1
ATOM 1439 C C . GLN A 1 174 ? -9.420 7.314 -1.012 1.00 98.06 174 GLN A C 1
ATOM 1441 O O . GLN A 1 174 ? -10.611 7.382 -1.319 1.00 98.06 174 GLN A O 1
ATOM 1446 N N . LEU A 1 175 ? -8.889 7.969 0.010 1.00 97.19 175 LEU A N 1
ATOM 1447 C CA . LEU A 1 175 ? -9.590 8.905 0.872 1.00 97.19 175 LEU A CA 1
ATOM 1448 C C . LEU A 1 175 ? -9.279 10.361 0.526 1.00 97.19 175 LEU A C 1
ATOM 1450 O O . LEU A 1 175 ? -10.058 11.239 0.871 1.00 97.19 175 LEU A O 1
ATOM 1454 N N . PHE A 1 176 ? -8.134 10.643 -0.093 1.00 97.56 176 PHE A N 1
ATOM 1455 C CA . PHE A 1 176 ? -7.700 11.987 -0.478 1.00 97.56 176 PHE A CA 1
ATOM 1456 C C . PHE A 1 176 ? -6.733 11.902 -1.669 1.00 97.56 176 PHE A C 1
ATOM 1458 O O . PHE A 1 176 ? -5.949 10.953 -1.706 1.00 97.56 176 PHE A O 1
ATOM 1465 N N . PRO A 1 177 ? -6.735 12.864 -2.612 1.00 96.94 177 PRO A N 1
ATOM 1466 C CA . PRO A 1 177 ? -7.711 13.952 -2.748 1.00 96.94 177 PRO A CA 1
ATOM 1467 C C . PRO A 1 177 ? -9.034 13.491 -3.367 1.00 96.94 177 PRO A C 1
ATOM 1469 O O . PRO A 1 177 ? -10.070 14.102 -3.121 1.00 96.94 177 PRO A O 1
ATOM 1472 N N . ASN A 1 178 ? -9.008 12.391 -4.121 1.00 95.00 178 ASN A N 1
ATOM 1473 C CA . ASN A 1 178 ? -10.167 11.842 -4.814 1.00 95.00 178 ASN A CA 1
ATOM 1474 C C . ASN A 1 178 ? -10.737 10.626 -4.078 1.00 95.00 178 ASN A C 1
ATOM 1476 O O . ASN A 1 178 ? -10.092 10.050 -3.202 1.00 95.00 178 ASN A O 1
ATOM 1480 N N . VAL A 1 179 ? -11.944 10.227 -4.475 1.00 96.12 179 VAL A N 1
ATOM 1481 C CA . VAL A 1 179 ? -12.586 8.992 -4.022 1.00 96.12 179 VAL A CA 1
ATOM 1482 C C . VAL A 1 179 ? -12.431 7.933 -5.105 1.00 96.12 179 VAL A C 1
ATOM 1484 O O . VAL A 1 179 ? -12.953 8.078 -6.209 1.00 96.12 179 VAL A O 1
ATOM 1487 N N . LEU A 1 180 ? -11.738 6.853 -4.766 1.00 96.69 180 LEU A N 1
ATOM 1488 C CA . LEU A 1 180 ? -11.561 5.669 -5.603 1.00 96.69 180 LEU A CA 1
ATOM 1489 C C . LEU A 1 180 ? -11.560 4.444 -4.691 1.00 96.69 180 LEU A C 1
ATOM 1491 O O . LEU A 1 180 ? -11.021 4.501 -3.592 1.00 96.69 180 LEU A O 1
ATOM 1495 N N . ALA A 1 181 ? -12.164 3.342 -5.119 1.00 96.25 181 ALA A N 1
ATOM 1496 C CA . ALA A 1 181 ? -12.117 2.077 -4.399 1.00 96.25 181 ALA A CA 1
ATOM 1497 C C . ALA A 1 181 ? -11.842 0.950 -5.388 1.00 96.25 181 ALA A C 1
ATOM 1499 O O . ALA A 1 181 ? -12.455 0.887 -6.453 1.00 96.25 181 ALA A O 1
ATOM 1500 N N . ILE A 1 182 ? -10.901 0.088 -5.029 1.00 97.25 182 ILE A N 1
ATOM 1501 C CA . ILE A 1 182 ? -10.436 -1.021 -5.847 1.00 97.25 182 ILE A CA 1
ATOM 1502 C C . ILE A 1 182 ? -10.501 -2.267 -4.977 1.00 97.25 182 ILE A C 1
ATOM 1504 O O . ILE A 1 182 ? -9.865 -2.329 -3.924 1.00 97.25 182 ILE A O 1
ATOM 1508 N N . ASP A 1 183 ? -11.266 -3.250 -5.434 1.00 95.81 183 ASP A N 1
ATOM 1509 C CA . ASP A 1 183 ? -11.348 -4.550 -4.783 1.00 95.81 183 ASP A CA 1
ATOM 1510 C C . ASP A 1 183 ? -10.375 -5.519 -5.464 1.00 95.81 183 ASP A C 1
ATOM 1512 O O . ASP A 1 183 ? -10.330 -5.620 -6.697 1.00 95.81 183 ASP A O 1
ATOM 1516 N N . ILE A 1 184 ? -9.589 -6.227 -4.661 1.00 94.88 184 ILE A N 1
ATOM 1517 C CA . ILE A 1 184 ? -8.637 -7.251 -5.092 1.00 94.88 184 ILE A CA 1
ATOM 1518 C C . ILE A 1 184 ? -8.976 -8.583 -4.425 1.00 94.88 184 ILE A C 1
ATOM 1520 O O . ILE A 1 184 ? -9.374 -8.614 -3.260 1.00 94.88 184 ILE A O 1
ATOM 1524 N N . ASP A 1 185 ? -8.827 -9.667 -5.180 1.00 92.81 185 ASP A N 1
ATOM 1525 C CA . ASP A 1 185 ? -9.017 -11.031 -4.695 1.00 92.81 185 ASP A CA 1
ATOM 1526 C C . ASP A 1 185 ? -7.660 -11.602 -4.262 1.00 92.81 185 ASP A C 1
ATOM 1528 O O . ASP A 1 185 ? -6.710 -11.668 -5.044 1.00 92.81 185 ASP A O 1
ATOM 1532 N N . TYR A 1 186 ? -7.546 -11.961 -2.986 1.00 89.56 186 TYR A N 1
ATOM 1533 C CA . TYR A 1 186 ? -6.308 -12.465 -2.403 1.00 89.56 186 TYR A CA 1
ATOM 1534 C C . TYR A 1 186 ? -5.950 -13.868 -2.902 1.00 89.56 186 TYR A C 1
ATOM 1536 O O . TYR A 1 186 ? -4.766 -14.156 -3.094 1.00 89.56 186 TYR A O 1
ATOM 1544 N N . ASP A 1 187 ? -6.946 -14.720 -3.159 1.00 89.12 187 ASP A N 1
ATOM 1545 C CA . ASP A 1 187 ? -6.722 -16.068 -3.688 1.00 89.12 187 ASP A CA 1
ATOM 1546 C C . ASP A 1 187 ? -6.198 -15.978 -5.128 1.00 89.12 187 ASP A C 1
ATOM 1548 O O . ASP A 1 187 ? -5.240 -16.669 -5.487 1.00 89.12 187 ASP A O 1
ATOM 1552 N N . GLU A 1 188 ? -6.751 -15.058 -5.929 1.00 88.81 188 GLU A N 1
ATOM 1553 C CA . GLU A 1 188 ? -6.252 -14.760 -7.277 1.00 88.81 188 GLU A CA 1
ATOM 1554 C C . GLU A 1 188 ? -4.768 -14.360 -7.229 1.00 88.81 188 GLU A C 1
ATOM 1556 O O . GLU A 1 188 ? -3.944 -14.960 -7.923 1.00 88.81 188 GLU A O 1
ATOM 1561 N N . ILE A 1 189 ? -4.401 -13.434 -6.333 1.00 88.00 189 ILE A N 1
ATOM 1562 C CA . ILE A 1 189 ? -3.017 -12.963 -6.153 1.00 88.00 189 ILE A CA 1
ATOM 1563 C C . ILE A 1 189 ? -2.060 -14.108 -5.792 1.00 88.00 189 ILE A C 1
ATOM 1565 O O . ILE A 1 189 ? -0.945 -14.197 -6.324 1.00 88.00 189 ILE A O 1
ATOM 1569 N N . LEU A 1 190 ? -2.470 -14.987 -4.875 1.00 85.19 190 LEU A N 1
ATOM 1570 C CA . LEU A 1 190 ? -1.655 -16.126 -4.458 1.00 85.19 190 LEU A CA 1
ATOM 1571 C C . LEU A 1 190 ? -1.512 -17.175 -5.567 1.00 85.19 190 LEU A C 1
ATOM 1573 O O . LEU A 1 190 ? -0.468 -17.823 -5.645 1.00 85.19 190 LEU A O 1
ATOM 1577 N N . SER A 1 191 ? -2.523 -17.318 -6.427 1.00 83.38 191 SER A N 1
ATOM 1578 C CA . SER A 1 191 ? -2.552 -18.310 -7.506 1.00 83.38 191 SER A CA 1
ATOM 1579 C C . SER A 1 191 ? -1.679 -17.958 -8.716 1.00 83.38 191 SER A C 1
ATOM 1581 O O . SER A 1 191 ? -1.300 -18.861 -9.469 1.00 83.38 191 SER A O 1
ATOM 1583 N N . THR A 1 192 ? -1.320 -16.682 -8.903 1.00 78.81 192 THR A N 1
ATOM 1584 C CA . THR A 1 192 ? -0.491 -16.229 -10.030 1.00 78.81 192 THR A CA 1
ATOM 1585 C C . THR A 1 192 ? 0.836 -16.992 -10.055 1.00 78.81 192 THR A C 1
ATOM 1587 O O . THR A 1 192 ? 1.588 -16.994 -9.085 1.00 78.81 192 THR A O 1
ATOM 1590 N N . ARG A 1 193 ? 1.146 -17.687 -11.154 1.00 62.34 193 ARG A N 1
ATOM 1591 C CA . ARG A 1 193 ? 2.292 -18.617 -11.193 1.00 62.34 193 ARG A CA 1
ATOM 1592 C C . ARG A 1 193 ? 3.610 -17.981 -11.627 1.00 62.34 193 ARG A C 1
ATOM 1594 O O . ARG A 1 193 ? 4.661 -18.513 -11.282 1.00 62.34 193 ARG A O 1
ATOM 1601 N N . GLU A 1 194 ? 3.583 -16.840 -12.313 1.00 56.22 194 GLU A N 1
ATOM 1602 C CA . GLU A 1 194 ? 4.784 -16.275 -12.935 1.00 56.22 194 GLU A CA 1
ATOM 1603 C C . GLU A 1 194 ? 4.792 -14.749 -12.894 1.00 56.22 194 GLU A C 1
ATOM 1605 O O . GLU A 1 194 ? 4.098 -14.105 -13.665 1.00 56.22 194 GLU A O 1
ATOM 1610 N N . GLU A 1 195 ? 5.638 -14.187 -12.031 1.00 58.16 195 GLU A N 1
ATOM 1611 C CA . GLU A 1 195 ? 6.245 -12.872 -12.243 1.00 58.16 195 GLU A CA 1
ATOM 1612 C C . GLU A 1 195 ? 7.699 -12.956 -11.759 1.00 58.16 195 GLU A C 1
ATOM 1614 O O . GLU A 1 195 ? 8.007 -13.684 -10.806 1.00 58.16 195 GLU A O 1
ATOM 1619 N N . HIS A 1 196 ? 8.619 -12.269 -12.439 1.00 63.41 196 HIS A N 1
ATOM 1620 C CA . HIS A 1 196 ? 10.014 -12.216 -12.011 1.00 63.41 196 HIS A CA 1
ATOM 1621 C C . HIS A 1 196 ? 10.081 -11.680 -10.584 1.00 63.41 196 HIS A C 1
ATOM 1623 O O . HIS A 1 196 ? 9.617 -10.577 -10.309 1.00 63.41 196 HIS A O 1
ATOM 1629 N N . SER A 1 197 ? 10.646 -12.468 -9.665 1.00 72.12 197 SER A N 1
ATOM 1630 C CA . SER A 1 197 ? 10.544 -12.161 -8.238 1.00 72.12 197 SER A CA 1
ATOM 1631 C C . SER A 1 197 ? 11.232 -10.848 -7.859 1.00 72.12 197 SER A C 1
ATOM 1633 O O . SER A 1 197 ? 10.805 -10.181 -6.913 1.00 72.12 197 SER A O 1
ATOM 1635 N N . PHE A 1 198 ? 12.265 -10.494 -8.621 1.00 80.88 198 PHE A N 1
ATOM 1636 C CA . PHE A 1 198 ? 13.124 -9.341 -8.425 1.00 80.88 198 PHE A CA 1
ATOM 1637 C C . PHE A 1 198 ? 13.609 -8.821 -9.783 1.00 80.88 198 PHE A C 1
ATOM 1639 O O . PHE A 1 198 ? 13.836 -9.614 -10.706 1.00 80.88 198 PHE A O 1
ATOM 1646 N N . VAL A 1 199 ? 13.825 -7.511 -9.894 1.00 82.25 199 VAL A N 1
ATOM 1647 C CA . VAL A 1 199 ? 14.427 -6.878 -11.079 1.00 82.25 199 VAL A CA 1
ATOM 1648 C C . VAL A 1 199 ? 15.570 -5.942 -10.687 1.00 82.25 199 VAL A C 1
ATOM 1650 O O . VAL A 1 199 ? 15.516 -5.288 -9.645 1.00 82.25 199 VAL A O 1
ATOM 1653 N N . TYR A 1 200 ? 16.596 -5.866 -11.536 1.00 81.38 200 TYR A N 1
ATOM 1654 C CA . TYR A 1 200 ? 17.639 -4.844 -11.474 1.00 81.38 200 TYR A CA 1
ATOM 1655 C C . TYR A 1 200 ? 17.333 -3.761 -12.494 1.00 81.38 200 TYR A C 1
ATOM 1657 O O . TYR A 1 200 ? 17.186 -4.050 -13.680 1.00 81.38 200 TYR A O 1
ATOM 1665 N N . ALA A 1 201 ? 17.280 -2.510 -12.044 1.00 75.25 201 ALA A N 1
ATOM 1666 C CA . ALA A 1 201 ? 17.265 -1.366 -12.946 1.00 75.25 201 ALA A CA 1
ATOM 1667 C C . ALA A 1 201 ? 18.706 -0.982 -13.311 1.00 75.25 201 ALA A C 1
ATOM 1669 O O . ALA A 1 201 ? 19.536 -0.772 -12.424 1.00 75.25 201 ALA A O 1
ATOM 1670 N N . TYR A 1 202 ? 19.001 -0.840 -14.602 1.00 74.19 202 TYR A N 1
ATOM 1671 C CA . TYR A 1 202 ? 20.307 -0.408 -15.098 1.00 74.19 202 TYR A CA 1
ATOM 1672 C C . TYR A 1 202 ? 20.168 0.660 -16.185 1.00 74.19 202 TYR A C 1
ATOM 1674 O O . TYR A 1 202 ? 19.115 0.854 -16.792 1.00 74.19 202 TYR A O 1
ATOM 1682 N N . ARG A 1 203 ? 21.246 1.412 -16.422 1.00 70.12 203 ARG A N 1
ATOM 1683 C CA . ARG A 1 203 ? 21.275 2.402 -17.501 1.00 70.12 203 ARG A CA 1
ATOM 1684 C C . ARG A 1 203 ? 21.554 1.689 -18.822 1.00 70.12 203 ARG A C 1
ATOM 1686 O O . ARG A 1 203 ? 22.620 1.094 -18.972 1.00 70.12 203 ARG A O 1
ATOM 1693 N N . GLY A 1 204 ? 20.603 1.763 -19.749 1.00 60.09 204 GLY A N 1
ATOM 1694 C CA . GLY A 1 204 ? 20.734 1.185 -21.083 1.00 60.09 204 GLY A CA 1
ATOM 1695 C C . GLY A 1 204 ? 21.744 1.923 -21.966 1.00 60.09 204 GLY A C 1
ATOM 1696 O O . GLY A 1 204 ? 22.374 2.902 -21.559 1.00 60.09 204 GLY A O 1
ATOM 1697 N N . LYS A 1 205 ? 21.877 1.472 -23.221 1.00 55.84 205 LYS A N 1
ATOM 1698 C CA . LYS A 1 205 ? 22.678 2.184 -24.243 1.00 55.84 205 LYS A CA 1
ATOM 1699 C C . LYS A 1 205 ? 22.011 3.489 -24.699 1.00 55.84 205 LYS A C 1
ATOM 1701 O O . LYS A 1 205 ? 22.695 4.391 -25.179 1.00 55.84 205 LYS A O 1
ATOM 1706 N N . SER A 1 206 ? 20.690 3.583 -24.557 1.00 60.38 206 SER A N 1
ATOM 1707 C CA . SER A 1 206 ? 19.896 4.803 -24.739 1.00 60.38 206 SER A CA 1
ATOM 1708 C C . SER A 1 206 ? 19.901 5.692 -23.486 1.00 60.38 206 SER A C 1
ATOM 1710 O O . SER A 1 206 ? 20.385 5.303 -22.427 1.00 60.38 206 SER A O 1
ATOM 1712 N N . ALA A 1 207 ? 19.337 6.900 -23.584 1.00 57.78 207 ALA A N 1
ATOM 1713 C CA . ALA A 1 207 ? 19.220 7.813 -22.444 1.00 57.78 207 ALA A CA 1
ATOM 1714 C C . ALA A 1 207 ? 18.252 7.324 -21.337 1.00 57.78 207 ALA A C 1
ATOM 1716 O O . ALA A 1 207 ? 18.321 7.845 -20.225 1.00 57.78 207 ALA A O 1
ATOM 1717 N N . GLY A 1 208 ? 17.383 6.343 -21.623 1.00 58.44 208 GLY A N 1
ATOM 1718 C CA . GLY A 1 208 ? 16.424 5.759 -20.675 1.00 58.44 208 GLY A CA 1
ATOM 1719 C C . GLY A 1 208 ? 16.966 4.635 -19.775 1.00 58.44 208 GLY A C 1
ATOM 1720 O O . GLY A 1 208 ? 18.100 4.169 -19.922 1.00 58.44 208 GLY A O 1
ATOM 1721 N N . VAL A 1 209 ? 16.124 4.191 -18.836 1.00 66.69 209 VAL A N 1
ATOM 1722 C CA . VAL A 1 209 ? 16.410 3.079 -17.912 1.00 66.69 209 VAL A CA 1
ATOM 1723 C C . VAL A 1 209 ? 15.933 1.758 -18.524 1.00 66.69 209 VAL A C 1
ATOM 1725 O O . VAL A 1 209 ? 14.830 1.669 -19.066 1.00 66.69 209 VAL A O 1
ATOM 1728 N N . GLU A 1 210 ? 16.757 0.723 -18.434 1.00 73.25 210 GLU A N 1
ATOM 1729 C CA . GLU A 1 210 ? 16.414 -0.660 -18.773 1.00 73.25 210 GLU A CA 1
ATOM 1730 C C . GLU A 1 210 ? 16.320 -1.482 -17.477 1.00 73.25 210 GLU A C 1
ATOM 1732 O O . GLU A 1 210 ? 16.803 -1.060 -16.422 1.00 73.25 210 GLU A O 1
ATOM 1737 N N . TYR A 1 211 ? 15.654 -2.634 -17.522 1.00 71.69 211 TYR A N 1
ATOM 1738 C CA . TYR A 1 211 ? 15.600 -3.541 -16.380 1.00 71.69 211 TYR A CA 1
ATOM 1739 C C . TYR A 1 211 ? 15.715 -4.993 -16.828 1.00 71.69 211 TYR A C 1
ATOM 1741 O O . TYR A 1 211 ? 15.291 -5.358 -17.923 1.00 71.69 211 TYR A O 1
ATOM 1749 N N . GLU A 1 212 ? 16.311 -5.815 -15.973 1.00 70.56 212 GLU A N 1
ATOM 1750 C CA . GLU A 1 212 ? 16.450 -7.254 -16.179 1.00 70.56 212 GLU A CA 1
ATOM 1751 C C . GLU A 1 212 ? 16.006 -8.018 -14.934 1.00 70.56 212 GLU A C 1
ATOM 1753 O O . GLU A 1 212 ? 16.172 -7.560 -13.802 1.00 70.56 212 GLU A O 1
ATOM 1758 N N . ALA A 1 213 ? 15.423 -9.196 -15.139 1.00 68.50 213 ALA A N 1
ATOM 1759 C CA . ALA A 1 213 ? 15.061 -10.084 -14.048 1.00 68.50 213 ALA A CA 1
ATOM 1760 C C . ALA A 1 213 ? 16.314 -10.624 -13.348 1.00 68.50 213 ALA A C 1
ATOM 1762 O O . ALA A 1 213 ? 17.239 -11.115 -14.000 1.00 68.50 213 ALA A O 1
ATOM 1763 N N . THR A 1 214 ? 16.335 -10.592 -12.015 1.00 55.00 214 THR A N 1
ATOM 1764 C CA . THR A 1 214 ? 17.482 -11.095 -11.251 1.00 55.00 214 THR A CA 1
ATOM 1765 C C . THR A 1 214 ? 17.354 -12.614 -11.070 1.00 55.00 214 THR A C 1
ATOM 1767 O O . THR A 1 214 ? 16.803 -13.104 -10.084 1.00 55.00 214 THR A O 1
ATOM 1770 N N . GLY A 1 215 ? 17.839 -13.388 -12.042 1.00 51.16 215 GLY A N 1
ATOM 1771 C CA . GLY A 1 215 ? 17.876 -14.855 -11.964 1.00 51.16 215 GLY A CA 1
ATOM 1772 C C . GLY A 1 215 ? 16.574 -15.577 -12.351 1.00 51.16 215 GLY A C 1
ATOM 1773 O O . GLY A 1 215 ? 15.649 -14.996 -12.915 1.00 51.16 215 GLY A O 1
ATOM 1774 N N . LYS A 1 216 ? 16.541 -16.899 -12.109 1.00 43.94 216 LYS A N 1
ATOM 1775 C CA . LYS A 1 216 ? 15.409 -17.780 -12.455 1.00 43.94 216 LYS A CA 1
ATOM 1776 C C . LYS A 1 216 ? 14.159 -17.376 -11.670 1.00 43.94 216 LYS A C 1
ATOM 1778 O O . LYS A 1 216 ? 14.265 -17.117 -10.474 1.00 43.94 216 LYS A O 1
ATOM 1783 N N . SER A 1 217 ? 12.991 -17.405 -12.318 1.00 47.88 217 SER A N 1
ATOM 1784 C CA . SER A 1 217 ? 11.685 -17.300 -11.659 1.00 47.88 217 SER A CA 1
ATOM 1785 C C . SER A 1 217 ? 11.652 -18.229 -10.446 1.00 47.88 217 SER A C 1
ATOM 1787 O O . SER A 1 217 ? 11.747 -19.449 -10.591 1.00 47.88 217 SER A O 1
ATOM 1789 N N . ILE A 1 218 ? 11.583 -17.661 -9.242 1.00 44.34 218 ILE A N 1
ATOM 1790 C CA . ILE A 1 218 ? 11.427 -18.466 -8.038 1.00 44.34 218 ILE A CA 1
ATOM 1791 C C . ILE A 1 218 ? 9.933 -18.742 -7.932 1.00 44.34 218 ILE A C 1
ATOM 1793 O O . ILE A 1 218 ? 9.145 -17.832 -7.667 1.00 44.34 218 ILE A O 1
ATOM 1797 N N . ILE A 1 219 ? 9.537 -19.996 -8.154 1.00 44.75 219 ILE A N 1
ATOM 1798 C CA . ILE A 1 219 ? 8.191 -20.456 -7.814 1.00 44.75 219 ILE A CA 1
ATOM 1799 C C . ILE A 1 219 ? 8.097 -20.383 -6.289 1.00 44.75 219 ILE A C 1
ATOM 1801 O O . ILE A 1 219 ? 8.564 -21.256 -5.562 1.00 44.75 219 ILE A O 1
ATOM 1805 N N . LEU A 1 220 ? 7.581 -19.256 -5.803 1.00 46.47 220 LEU A N 1
ATOM 1806 C CA . LEU A 1 220 ? 7.307 -19.030 -4.387 1.00 46.47 220 LEU A CA 1
ATOM 1807 C C . LEU A 1 220 ? 5.936 -19.562 -3.981 1.00 46.47 220 LEU A C 1
ATOM 1809 O O . LEU A 1 220 ? 5.602 -19.494 -2.803 1.00 46.47 220 LEU A O 1
ATOM 1813 N N . THR A 1 221 ? 5.152 -20.067 -4.933 1.00 42.16 221 THR A N 1
ATOM 1814 C CA . THR A 1 221 ? 3.918 -20.804 -4.684 1.00 42.16 221 THR A CA 1
ATOM 1815 C C . THR A 1 221 ? 4.290 -22.185 -4.171 1.00 42.16 221 THR A C 1
ATOM 1817 O O . THR A 1 221 ? 4.872 -22.976 -4.912 1.00 42.16 221 THR A O 1
ATOM 1820 N N . PRO A 1 222 ? 3.978 -22.526 -2.920 1.00 44.12 222 PRO A N 1
ATOM 1821 C CA . PRO A 1 222 ? 3.989 -23.918 -2.533 1.00 44.12 222 PRO A CA 1
ATOM 1822 C C . PRO A 1 222 ? 2.791 -24.554 -3.243 1.00 44.12 222 PRO A C 1
ATOM 1824 O O . PRO A 1 222 ? 1.693 -23.993 -3.239 1.00 44.12 222 PRO A O 1
ATOM 1827 N N . GLU A 1 223 ? 2.998 -25.687 -3.905 1.00 42.78 223 GLU A N 1
ATOM 1828 C CA . GLU A 1 223 ? 1.887 -26.524 -4.345 1.00 42.78 223 GLU A CA 1
ATOM 1829 C C . GLU A 1 223 ? 1.154 -26.979 -3.079 1.00 42.78 223 GLU A C 1
ATOM 1831 O O . GLU A 1 223 ? 1.609 -27.872 -2.368 1.00 42.78 223 GLU A O 1
ATOM 1836 N N . PHE A 1 224 ? 0.072 -26.293 -2.721 1.00 47.56 224 PHE A N 1
ATOM 1837 C CA . PHE A 1 224 ? -0.741 -26.676 -1.580 1.00 47.56 224 PHE A CA 1
ATOM 1838 C C . PHE A 1 224 ? -1.997 -27.375 -2.083 1.00 47.56 224 PHE A C 1
ATOM 1840 O O . PHE A 1 224 ? -2.873 -26.753 -2.683 1.00 47.56 224 PHE A O 1
ATOM 1847 N N . GLU A 1 225 ? -2.112 -28.666 -1.778 1.00 39.84 225 GLU A N 1
ATOM 1848 C CA . GLU A 1 225 ? -3.420 -29.296 -1.639 1.00 39.84 225 GLU A CA 1
ATOM 1849 C C . GLU A 1 225 ? -4.096 -28.669 -0.416 1.00 39.84 225 GLU A C 1
ATOM 1851 O O . GLU A 1 225 ? -3.792 -29.004 0.732 1.00 39.84 225 GLU A O 1
ATOM 1856 N N . ILE A 1 226 ? -5.003 -27.721 -0.649 1.00 41.12 226 ILE A N 1
ATOM 1857 C CA . ILE A 1 226 ? -5.938 -27.289 0.385 1.00 41.12 226 ILE A CA 1
ATOM 1858 C C . ILE A 1 226 ? -6.851 -28.489 0.628 1.00 41.12 226 ILE A C 1
ATOM 1860 O O . ILE A 1 226 ? -7.798 -28.718 -0.122 1.00 41.12 226 ILE A O 1
ATOM 1864 N N . LYS A 1 227 ? -6.558 -29.287 1.658 1.00 40.16 227 LYS A N 1
ATOM 1865 C CA . LYS A 1 227 ? -7.549 -30.223 2.186 1.00 40.16 227 LYS A CA 1
ATOM 1866 C C . LYS A 1 227 ? -8.687 -29.371 2.730 1.00 40.16 227 LYS A C 1
ATOM 1868 O O . LYS A 1 227 ? -8.548 -28.765 3.790 1.00 40.16 227 LYS A O 1
ATOM 1873 N N . SER A 1 228 ? -9.775 -29.278 1.972 1.00 40.75 228 SER A N 1
ATOM 1874 C CA . SER A 1 228 ? -11.050 -28.765 2.456 1.00 40.75 228 SER A CA 1
ATOM 1875 C C . SER A 1 228 ? -11.410 -29.576 3.694 1.00 40.75 228 SER A C 1
ATOM 1877 O O . SER A 1 228 ? -11.690 -30.770 3.602 1.00 40.75 228 SER A O 1
ATOM 1879 N N . GLY A 1 229 ? -11.279 -28.951 4.860 1.00 47.66 229 GLY A N 1
ATOM 1880 C CA . GLY A 1 229 ? -11.628 -29.545 6.138 1.00 47.66 229 GLY A CA 1
ATOM 1881 C C . GLY A 1 229 ? -13.139 -29.593 6.294 1.00 47.66 229 GLY A C 1
ATOM 1882 O O . GLY A 1 229 ? -13.676 -28.834 7.083 1.00 47.66 229 GLY A O 1
ATOM 1883 N N . ASP A 1 230 ? -13.783 -30.486 5.551 1.00 50.34 230 ASP A N 1
ATOM 1884 C CA . ASP A 1 230 ? -15.119 -30.991 5.836 1.00 50.34 230 ASP A CA 1
ATOM 1885 C C . ASP A 1 230 ? -14.987 -32.506 5.951 1.00 50.34 230 ASP A C 1
ATOM 1887 O O . ASP A 1 230 ? -14.861 -33.193 4.946 1.00 50.34 230 ASP A O 1
ATOM 1891 N N . GLU A 1 231 ? -14.885 -32.981 7.194 1.00 48.69 231 GLU A N 1
ATOM 1892 C CA . GLU A 1 231 ? -15.354 -34.285 7.696 1.00 48.69 231 GLU A CA 1
ATOM 1893 C C . GLU A 1 231 ? -14.716 -34.541 9.070 1.00 48.69 231 GLU A C 1
ATOM 1895 O O . GLU A 1 231 ? -13.795 -35.338 9.235 1.00 48.69 231 GLU A O 1
ATOM 1900 N N . GLN A 1 232 ? -15.212 -33.833 10.085 1.00 39.47 232 GLN A N 1
ATOM 1901 C CA . GLN A 1 232 ? -15.329 -34.393 11.434 1.00 39.47 232 GLN A CA 1
ATOM 1902 C C . GLN A 1 232 ? -16.709 -34.022 11.976 1.00 39.47 232 GLN A C 1
ATOM 1904 O O . GLN A 1 232 ? -16.874 -33.082 12.751 1.00 39.47 232 GLN A O 1
ATOM 1909 N N . SER A 1 233 ? -17.705 -34.742 11.463 1.00 50.44 233 SER A N 1
ATOM 1910 C CA . SER A 1 233 ? -18.945 -35.061 12.175 1.00 50.44 233 SER A CA 1
ATOM 1911 C C . SER A 1 233 ? -18.686 -36.119 13.241 1.00 50.44 233 SER A C 1
ATOM 1913 O O . SER A 1 233 ? -17.933 -37.065 12.911 1.00 50.44 233 SER A O 1
#